Protein AF-A0A7X7VSA6-F1 (afdb_monomer)

Sequence (296 aa):
AVVSSVLVIWGVLTVAVVMRRGYRFAFTALLPCSMLAGIGAGYTVQLLQKQKLAFRYLPELLWILIGAAVFSVLLILYGWIPSLIGLVVIMVLYFTEVYAGAKMQWPRCILSVVLCITMLFPSGTYDYAAVASTDPLVDDAEKTMMDWIRDHTEDNAIIASWWDYGYYYQYESERRTLADGSTYSGQAFSRLGAALMAENPDDSAKLFRELAGDDTAPIYLVLTPEVISRSSVIAYYGLWDATTGTSNAPDSLDIEKYTMLSLYYGDSSTQTAFTKVYEAEDPDQGNQKMMVWKIN

Foldseek 3Di:
DVLLVVLVVQLCCCVVPVCVLDVVSVVSNVVSVVVNVVVVVVVVVVVVVVDPDDPPCPVVVVVVVVVVVVVVVVCVPPHDPVVVVVVVVVVVVVCCCVPVVDPDPVVVVVVVVVVVVVVVVVVVVCVVVCVVPDDPPDAPVVLVVLQCLLVPFDLAAEEQAQAPCQVVSCVRNVYHYLHYPVNDDLVLLLLSLLLQFPQAVVVSLVSSCVSNVDVPHWYKYKDDPVRVVCNQVSQFSPQQDPVVRGGPRDPDDDQNRGNNSCCQPNDPVPRPQWDWDDWDFRVVVVRRIITMITGD

Mean predicted aligned error: 15.7 Å

Structure (mmCIF, N/CA/C/O backbone):
data_AF-A0A7X7VSA6-F1
#
_entry.id   AF-A0A7X7VSA6-F1
#
loop_
_atom_site.group_PDB
_atom_site.id
_atom_site.type_symbol
_atom_site.label_atom_id
_atom_site.label_alt_id
_atom_site.label_comp_id
_atom_site.label_asym_id
_atom_site.label_entity_id
_atom_site.label_seq_id
_atom_site.pdbx_PDB_ins_code
_atom_site.Cartn_x
_atom_site.Cartn_y
_atom_site.Cartn_z
_atom_site.occupancy
_atom_site.B_iso_or_equiv
_atom_site.auth_seq_id
_atom_site.auth_comp_id
_atom_site.auth_asym_id
_atom_site.auth_atom_id
_atom_site.pdbx_PDB_model_num
ATOM 1 N N . ALA A 1 1 ? -34.004 7.630 25.770 1.00 48.56 1 ALA A N 1
ATOM 2 C CA . ALA A 1 1 ? -34.707 7.689 24.472 1.00 48.56 1 ALA A CA 1
ATOM 3 C C . ALA A 1 1 ? -33.842 8.385 23.425 1.00 48.56 1 ALA A C 1
ATOM 5 O O . ALA A 1 1 ? -33.296 7.684 22.592 1.00 48.56 1 ALA A O 1
ATOM 6 N N . VAL A 1 2 ? -33.606 9.700 23.523 1.00 46.84 2 VAL A N 1
ATOM 7 C CA . VAL A 1 2 ? -32.852 10.475 22.510 1.00 46.84 2 VAL A CA 1
ATOM 8 C C . VAL A 1 2 ? -31.430 9.945 22.255 1.00 46.84 2 VAL A C 1
ATOM 10 O O . VAL A 1 2 ? -31.070 9.709 21.109 1.00 46.84 2 VAL A O 1
ATOM 13 N N . VAL A 1 3 ? -30.649 9.666 23.308 1.00 52.56 3 VAL A N 1
ATOM 14 C CA . VAL A 1 3 ? -29.276 9.123 23.179 1.00 52.56 3 VAL A CA 1
ATOM 15 C C . VAL A 1 3 ? -29.265 7.758 22.481 1.00 52.56 3 VAL A C 1
ATOM 17 O O . VAL A 1 3 ? -28.453 7.514 21.598 1.00 52.56 3 VAL A O 1
ATOM 20 N N . SER A 1 4 ? -30.213 6.885 22.822 1.00 55.69 4 SER A N 1
ATOM 21 C CA . SER A 1 4 ? -30.356 5.566 22.200 1.00 55.69 4 SER A CA 1
ATOM 22 C C . SER A 1 4 ? -30.694 5.680 20.711 1.00 55.69 4 SER A C 1
ATOM 24 O O . SER A 1 4 ? -30.139 4.945 19.906 1.00 55.69 4 SER A O 1
ATOM 26 N N . SER A 1 5 ? -31.554 6.627 20.331 1.00 58.31 5 SER A N 1
ATOM 27 C CA . SER A 1 5 ? -31.919 6.871 18.932 1.00 58.31 5 SER A CA 1
ATOM 28 C C . SER A 1 5 ? -30.738 7.380 18.100 1.00 58.31 5 SER A C 1
ATOM 30 O O . SER A 1 5 ? -30.533 6.895 16.993 1.00 58.31 5 SER A O 1
ATOM 32 N N . VAL A 1 6 ? -29.923 8.294 18.639 1.00 66.88 6 VAL A N 1
ATOM 33 C CA . VAL A 1 6 ? -28.724 8.811 17.951 1.00 66.88 6 VAL A CA 1
ATOM 34 C C . VAL A 1 6 ? -27.666 7.718 17.777 1.00 66.88 6 VAL A C 1
ATOM 36 O O . VAL A 1 6 ? -27.119 7.572 16.689 1.00 66.88 6 VAL A O 1
ATOM 39 N N . LEU A 1 7 ? -27.425 6.901 18.808 1.00 59.50 7 LEU A N 1
ATOM 40 C CA . LEU A 1 7 ? -26.479 5.781 18.733 1.00 59.50 7 LEU A CA 1
ATOM 41 C C . LEU A 1 7 ? -26.931 4.697 17.745 1.00 59.50 7 LEU A C 1
ATOM 43 O O . LEU A 1 7 ? -26.098 4.118 17.055 1.00 59.50 7 LEU A O 1
ATOM 47 N N . VAL A 1 8 ? -28.241 4.441 17.643 1.00 66.25 8 VAL A N 1
ATOM 48 C CA . VAL A 1 8 ? -28.800 3.517 16.643 1.00 66.25 8 VAL A CA 1
ATOM 49 C C . VAL A 1 8 ? -28.624 4.071 15.231 1.00 66.25 8 VAL A C 1
ATOM 51 O O . VAL A 1 8 ? -28.172 3.339 14.358 1.00 66.25 8 VAL A O 1
ATOM 54 N N . ILE A 1 9 ? -28.923 5.354 15.002 1.00 72.56 9 ILE A N 1
ATOM 55 C CA . ILE A 1 9 ? -28.715 5.996 13.693 1.00 72.56 9 ILE A CA 1
ATOM 56 C C . ILE A 1 9 ? -27.235 5.942 13.304 1.00 72.56 9 ILE A C 1
ATOM 58 O O . ILE A 1 9 ? -26.917 5.577 12.175 1.00 72.56 9 ILE A O 1
ATOM 62 N N . TRP A 1 10 ? -26.332 6.234 14.243 1.00 67.12 10 TRP A N 1
ATOM 63 C CA . TRP A 1 10 ? -24.894 6.138 14.016 1.00 67.12 10 TRP A CA 1
ATOM 64 C C . TRP A 1 10 ? -24.468 4.704 13.683 1.00 67.12 10 TRP A C 1
ATOM 66 O O . TRP A 1 10 ? -23.853 4.488 12.645 1.00 67.12 10 TRP A O 1
ATOM 76 N N . GLY A 1 11 ? -24.860 3.710 14.485 1.00 62.66 11 GLY A N 1
ATOM 77 C CA . GLY A 1 11 ? -24.550 2.305 14.208 1.00 62.66 11 GLY A CA 1
ATOM 78 C C . GLY A 1 11 ? -25.058 1.843 12.837 1.00 62.66 11 GLY A C 1
ATOM 79 O O . GLY A 1 11 ? -24.325 1.190 12.097 1.00 62.66 11 GLY A O 1
ATOM 80 N N . VAL A 1 12 ? -26.280 2.236 12.458 1.00 71.50 12 VAL A N 1
ATOM 81 C CA . VAL A 1 12 ? -26.867 1.913 11.148 1.00 71.50 12 VAL A CA 1
ATOM 82 C C . VAL A 1 12 ? -26.106 2.591 10.012 1.00 71.50 12 VAL A C 1
ATOM 84 O O . VAL A 1 12 ? -25.795 1.923 9.031 1.00 71.50 12 VAL A O 1
ATOM 87 N N . LEU A 1 13 ? -25.768 3.877 10.128 1.00 69.81 13 LEU A N 1
ATOM 88 C CA . LEU A 1 13 ? -24.985 4.586 9.110 1.00 69.81 13 LEU A CA 1
ATOM 89 C C . LEU A 1 13 ? -23.594 3.971 8.945 1.00 69.81 13 LEU A C 1
ATOM 91 O O . LEU A 1 13 ? -23.148 3.753 7.819 1.00 69.81 13 LEU A O 1
ATOM 95 N N . THR A 1 14 ? -22.933 3.619 10.046 1.00 61.28 14 THR A N 1
ATOM 96 C CA . THR A 1 14 ? -21.612 2.996 9.997 1.00 61.28 14 THR A CA 1
ATOM 97 C C . THR A 1 14 ? -21.654 1.639 9.296 1.00 61.28 14 THR A C 1
ATOM 99 O O . THR A 1 14 ? -20.843 1.376 8.411 1.00 61.28 14 THR A O 1
ATOM 102 N N . VAL A 1 15 ? -22.629 0.788 9.621 1.00 61.09 15 VAL A N 1
ATOM 103 C CA . VAL A 1 15 ? -22.769 -0.531 8.983 1.00 61.09 15 VAL A CA 1
ATOM 104 C C . VAL A 1 15 ? -23.229 -0.408 7.526 1.00 61.09 15 VAL A C 1
ATOM 106 O O . VAL A 1 15 ? -22.707 -1.091 6.649 1.00 61.09 15 VAL A O 1
ATOM 109 N N . ALA A 1 16 ? -24.199 0.462 7.237 1.00 66.38 16 ALA A N 1
ATOM 110 C CA . ALA A 1 16 ? -24.821 0.542 5.917 1.00 66.38 16 ALA A CA 1
ATOM 111 C C . ALA A 1 16 ? -23.997 1.331 4.892 1.00 66.38 16 ALA A C 1
ATOM 113 O O . ALA A 1 16 ? -24.078 1.024 3.704 1.00 66.38 16 ALA A O 1
ATOM 114 N N . VAL A 1 17 ? -23.232 2.336 5.327 1.00 65.81 17 VAL A N 1
ATOM 115 C CA . VAL A 1 17 ? -22.505 3.260 4.441 1.00 65.81 17 VAL A CA 1
ATOM 116 C C . VAL A 1 17 ? -20.997 3.067 4.558 1.00 65.81 17 VAL A C 1
ATOM 118 O O . VAL A 1 17 ? -20.321 2.920 3.543 1.00 65.81 17 VAL A O 1
ATOM 121 N N . VAL A 1 18 ? -20.464 3.032 5.781 1.00 58.38 18 VAL A N 1
ATOM 122 C CA . VAL A 1 18 ? -19.011 3.083 6.010 1.00 58.38 18 VAL A CA 1
ATOM 123 C C . VAL A 1 18 ? -18.361 1.707 5.833 1.00 58.38 18 VAL A C 1
ATOM 125 O O . VAL A 1 18 ? -17.367 1.587 5.123 1.00 58.38 18 VAL A O 1
ATOM 128 N N . MET A 1 19 ? -18.952 0.638 6.378 1.00 57.19 19 MET A N 1
ATOM 129 C CA . MET A 1 19 ? -18.413 -0.726 6.233 1.00 57.19 19 MET A CA 1
ATOM 130 C C . MET A 1 19 ? -18.421 -1.244 4.788 1.00 57.19 19 MET A C 1
ATOM 132 O O . MET A 1 19 ? -17.644 -2.140 4.464 1.00 57.19 19 MET A O 1
ATOM 136 N N . ARG A 1 20 ? -19.236 -0.667 3.891 1.00 54.62 20 ARG A N 1
ATOM 137 C CA . ARG A 1 20 ? -19.189 -1.004 2.456 1.00 54.62 20 ARG A CA 1
ATOM 138 C C . ARG A 1 20 ? -17.859 -0.627 1.800 1.00 54.62 20 ARG A C 1
ATOM 140 O O . ARG A 1 20 ? -17.508 -1.226 0.794 1.00 54.62 20 ARG A O 1
ATOM 147 N N . ARG A 1 21 ? -17.119 0.327 2.376 1.00 52.41 21 ARG A N 1
ATOM 148 C CA . ARG A 1 21 ? -15.790 0.755 1.907 1.00 52.41 21 ARG A CA 1
ATOM 149 C C . ARG A 1 21 ? -14.644 -0.098 2.474 1.00 52.41 21 ARG A C 1
ATOM 151 O O . ARG A 1 21 ? -13.479 0.160 2.189 1.00 52.41 21 ARG A O 1
ATOM 158 N N . GLY A 1 22 ? -14.954 -1.110 3.288 1.00 49.12 22 GLY A N 1
ATOM 159 C CA . GLY A 1 22 ? -13.987 -2.079 3.804 1.00 49.12 22 GLY A CA 1
ATOM 160 C C . GLY A 1 22 ? -14.148 -2.380 5.294 1.00 49.12 22 GLY A C 1
ATOM 161 O O . GLY A 1 22 ? -14.612 -1.555 6.083 1.00 49.12 22 GLY A O 1
ATOM 162 N N . TYR A 1 23 ? -13.708 -3.575 5.698 1.00 54.31 23 TYR A N 1
ATOM 163 C CA . TYR A 1 23 ? -13.868 -4.081 7.068 1.00 54.31 23 TYR A CA 1
ATOM 164 C C . TYR A 1 23 ? -13.067 -3.289 8.120 1.00 54.31 23 TYR A C 1
ATOM 166 O O . TYR A 1 23 ? -13.423 -3.292 9.297 1.00 54.31 23 TYR A O 1
ATOM 174 N N . ARG A 1 24 ? -12.021 -2.563 7.706 1.00 56.75 24 ARG A N 1
ATOM 175 C CA . ARG A 1 24 ? -11.170 -1.732 8.579 1.00 56.75 24 ARG A CA 1
ATOM 176 C C . ARG A 1 24 ? -11.926 -0.617 9.308 1.00 56.75 24 ARG A C 1
ATOM 178 O O . ARG A 1 24 ? -11.522 -0.198 10.387 1.00 56.75 24 ARG A O 1
ATOM 185 N N . PHE A 1 25 ? -13.073 -0.188 8.779 1.00 55.06 25 PHE A N 1
ATOM 186 C CA . PHE A 1 25 ? -13.928 0.800 9.436 1.00 55.06 25 PHE A CA 1
ATOM 187 C C . PHE A 1 25 ? -14.822 0.203 10.527 1.00 55.06 25 PHE A C 1
ATOM 189 O O . PHE A 1 25 ? -15.554 0.944 11.183 1.00 55.06 25 PHE A O 1
ATOM 196 N N . ALA A 1 26 ? -14.754 -1.108 10.786 1.00 54.03 26 ALA A N 1
ATOM 197 C CA . ALA A 1 26 ? -15.518 -1.745 11.856 1.00 54.03 26 ALA A CA 1
ATOM 198 C C . ALA A 1 26 ? -15.251 -1.128 13.236 1.00 54.03 26 ALA A C 1
ATOM 200 O O . ALA A 1 26 ? -16.158 -1.068 14.066 1.00 54.03 26 ALA A O 1
ATOM 201 N N . PHE A 1 27 ? -14.052 -0.577 13.454 1.00 55.50 27 PHE A N 1
ATOM 202 C CA . PHE A 1 27 ? -13.721 0.158 14.673 1.00 55.50 27 PHE A CA 1
ATOM 203 C C . PHE A 1 27 ? -14.634 1.376 14.906 1.00 55.50 27 PHE A C 1
ATOM 205 O O . PHE A 1 27 ? -15.018 1.652 16.038 1.00 55.50 27 PHE A O 1
ATOM 212 N N . THR A 1 28 ? -15.081 2.057 13.846 1.00 60.16 28 THR A N 1
ATOM 213 C CA . THR A 1 28 ? -16.004 3.205 13.967 1.00 60.16 28 THR A CA 1
ATOM 214 C C . THR A 1 28 ? -17.408 2.795 14.430 1.00 60.16 28 THR A C 1
ATOM 216 O O . THR A 1 28 ? -18.156 3.623 14.948 1.00 60.16 28 THR A O 1
ATOM 219 N N . ALA A 1 29 ? -17.766 1.509 14.307 1.00 56.62 29 ALA A N 1
ATOM 220 C CA . ALA A 1 29 ? -19.000 0.953 14.862 1.00 56.62 29 ALA A CA 1
ATOM 221 C C . ALA A 1 29 ? -18.828 0.503 16.324 1.00 56.62 29 ALA A C 1
ATOM 223 O O . ALA A 1 29 ? -19.815 0.324 17.037 1.00 56.62 29 ALA A O 1
ATOM 224 N N . LEU A 1 30 ? -17.589 0.349 16.801 1.00 59.00 30 LEU A N 1
ATOM 225 C CA . LEU A 1 30 ? -17.286 -0.206 18.120 1.00 59.00 30 LEU A CA 1
ATOM 226 C C . LEU A 1 30 ? -17.813 0.685 19.252 1.00 59.00 30 LEU A C 1
ATOM 228 O O . LEU A 1 30 ? -18.410 0.186 20.208 1.00 59.00 30 LEU A O 1
ATOM 232 N N . LEU A 1 31 ? -17.643 2.005 19.135 1.00 63.41 31 LEU A N 1
ATOM 233 C CA . LEU A 1 31 ? -18.107 2.961 20.142 1.00 63.41 31 LEU A CA 1
ATOM 234 C C . LEU A 1 31 ? -19.646 2.990 20.262 1.00 63.41 31 LEU A C 1
ATOM 236 O O . LEU A 1 31 ? -20.148 2.751 21.362 1.00 63.41 31 LEU A O 1
ATOM 240 N N . PRO A 1 32 ? -20.436 3.187 19.184 1.00 57.97 32 PRO A N 1
ATOM 241 C CA . PRO A 1 32 ? -21.891 3.165 19.313 1.00 57.97 32 PRO A CA 1
ATOM 242 C C . PRO A 1 32 ? -22.426 1.797 19.758 1.00 57.97 32 PRO A C 1
ATOM 244 O O . PRO A 1 32 ? -23.337 1.740 20.586 1.00 57.97 32 PRO A O 1
ATOM 247 N N . CYS A 1 33 ? -21.841 0.690 19.288 1.00 54.91 33 CYS A N 1
ATOM 248 C CA . CYS A 1 33 ? -22.253 -0.653 19.697 1.00 54.91 33 CYS A CA 1
ATOM 249 C C . CYS A 1 33 ? -21.944 -0.948 21.174 1.00 54.91 33 CYS A C 1
ATOM 251 O O . CYS A 1 33 ? -22.796 -1.502 21.868 1.00 54.91 33 CYS A O 1
ATOM 253 N N . SER A 1 34 ? -20.774 -0.552 21.683 1.00 61.16 34 SER A N 1
ATOM 254 C CA . SER A 1 34 ? -20.405 -0.742 23.097 1.00 61.16 34 SER A CA 1
ATOM 255 C C . SER A 1 34 ? -21.275 0.095 24.040 1.00 61.16 34 SER A C 1
ATOM 257 O O . SER A 1 34 ? -21.731 -0.407 25.069 1.00 61.16 34 SER A O 1
ATOM 259 N N . MET A 1 35 ? -21.607 1.332 23.661 1.00 60.34 35 MET A N 1
ATOM 260 C CA . MET A 1 35 ? -22.531 2.174 24.427 1.00 60.34 35 MET A CA 1
ATOM 261 C C . MET A 1 35 ? -23.961 1.613 24.427 1.00 60.34 35 MET A C 1
ATOM 263 O O . MET A 1 35 ? -24.605 1.579 25.478 1.00 60.34 35 MET A O 1
ATOM 267 N N . LEU A 1 36 ? -24.460 1.121 23.285 1.00 57.19 36 LEU A N 1
ATOM 268 C CA . LEU A 1 36 ? -25.764 0.449 23.206 1.00 57.19 36 LEU A CA 1
ATOM 269 C C . LEU A 1 36 ? -25.800 -0.830 24.055 1.00 57.19 36 LEU A C 1
ATOM 271 O O . LEU A 1 36 ? -26.790 -1.066 24.751 1.00 57.19 36 LEU A O 1
ATOM 275 N N . ALA A 1 37 ? -24.717 -1.610 24.061 1.00 56.66 37 ALA A N 1
ATOM 276 C CA . ALA A 1 37 ? -24.580 -2.789 24.913 1.00 56.66 37 ALA A CA 1
ATOM 277 C C . ALA A 1 37 ? -24.610 -2.422 26.408 1.00 56.66 37 ALA A C 1
ATOM 279 O O . ALA A 1 37 ? -25.334 -3.054 27.178 1.00 56.66 37 ALA A O 1
ATOM 280 N N . GLY A 1 38 ? -23.910 -1.357 26.816 1.00 57.03 38 GLY A N 1
ATOM 281 C CA . GLY A 1 38 ? -23.938 -0.848 28.193 1.00 57.03 38 GLY A CA 1
ATOM 282 C C . GLY A 1 38 ? -25.327 -0.366 28.632 1.00 57.03 38 GLY A C 1
ATOM 283 O O . GLY A 1 38 ? -25.788 -0.699 29.726 1.00 57.03 38 GLY A O 1
ATOM 284 N N . ILE A 1 39 ? -26.043 0.354 27.761 1.00 60.00 39 ILE A N 1
ATOM 285 C CA . ILE A 1 39 ? -27.431 0.780 28.014 1.00 60.00 39 ILE A CA 1
ATOM 286 C C . ILE A 1 39 ? -28.359 -0.442 28.144 1.00 60.00 39 ILE A C 1
ATOM 288 O O . ILE A 1 39 ? -29.190 -0.492 29.056 1.00 60.00 39 ILE A O 1
ATOM 292 N N . GLY A 1 40 ? -28.202 -1.445 27.274 1.00 53.50 40 GLY A N 1
ATOM 293 C CA . GLY A 1 40 ? -28.964 -2.697 27.321 1.00 53.50 40 GLY A CA 1
ATOM 294 C C . GLY A 1 40 ? -28.717 -3.500 28.602 1.00 53.50 40 GLY A C 1
ATOM 295 O O . GLY A 1 40 ? -29.666 -3.983 29.228 1.00 53.50 40 GLY A O 1
ATOM 296 N N . ALA A 1 41 ? -27.464 -3.575 29.054 1.00 52.19 41 ALA A N 1
ATOM 297 C CA . ALA A 1 41 ? -27.101 -4.193 30.326 1.00 52.19 41 ALA A CA 1
ATOM 298 C C . ALA A 1 41 ? -27.773 -3.474 31.508 1.00 52.19 41 ALA A C 1
ATOM 300 O O . ALA A 1 41 ? -28.385 -4.123 32.356 1.00 52.19 41 ALA A O 1
ATOM 301 N N . GLY A 1 42 ? -27.766 -2.137 31.522 1.00 53.16 42 GLY A N 1
ATOM 302 C CA . GLY A 1 42 ? -28.446 -1.343 32.549 1.00 53.16 42 GLY A CA 1
ATOM 303 C C . GLY A 1 42 ? -29.958 -1.594 32.617 1.00 53.16 42 GLY A C 1
ATOM 304 O O . GLY A 1 42 ? -30.516 -1.723 33.709 1.00 53.16 42 GLY A O 1
ATOM 305 N N . TYR A 1 43 ? -30.628 -1.728 31.468 1.00 57.06 43 TYR A N 1
ATOM 306 C CA . TYR A 1 43 ? -32.061 -2.053 31.418 1.00 57.06 43 TYR A CA 1
ATOM 307 C C . TYR A 1 43 ? -32.348 -3.468 31.938 1.00 57.06 43 TYR A C 1
ATOM 309 O O . TYR A 1 43 ? -33.307 -3.694 32.679 1.00 57.06 43 TYR A O 1
ATOM 317 N N . THR A 1 44 ? -31.464 -4.409 31.611 1.00 50.59 44 THR A N 1
ATOM 318 C CA . THR A 1 44 ? -31.532 -5.794 32.088 1.00 50.59 44 THR A CA 1
ATOM 319 C C . THR A 1 44 ? -31.364 -5.857 33.609 1.00 50.59 44 THR A C 1
ATOM 321 O O . THR A 1 44 ? -32.154 -6.509 34.285 1.00 50.59 44 THR A O 1
ATOM 324 N N . VAL A 1 45 ? -30.426 -5.093 34.179 1.00 54.25 45 VAL A N 1
ATOM 325 C CA . VAL A 1 45 ? -30.242 -4.965 35.635 1.00 54.25 45 VAL A CA 1
ATOM 326 C C . VAL A 1 45 ? -31.476 -4.361 36.317 1.00 54.25 45 VAL A C 1
ATOM 328 O O . VAL A 1 45 ? -31.878 -4.837 37.375 1.00 54.25 45 VAL A O 1
ATOM 331 N N . GLN A 1 46 ? -32.136 -3.363 35.719 1.00 56.00 46 GLN A N 1
ATOM 332 C CA . GLN A 1 46 ? -33.377 -2.796 36.275 1.00 56.00 46 GLN A CA 1
ATOM 333 C C . GLN A 1 46 ? -34.549 -3.789 36.256 1.00 56.00 46 GLN A C 1
ATOM 335 O O . GLN A 1 46 ? -35.349 -3.823 37.195 1.00 56.00 46 GLN A O 1
ATOM 340 N N . LEU A 1 47 ? -34.651 -4.614 35.211 1.00 53.91 47 LEU A N 1
ATOM 341 C CA . LEU A 1 47 ? -35.615 -5.716 35.141 1.00 53.91 47 LEU A CA 1
ATOM 342 C C . LEU A 1 47 ? -35.320 -6.786 36.203 1.00 53.91 47 LEU A C 1
ATOM 344 O O . LEU A 1 47 ? -36.245 -7.286 36.841 1.00 53.91 47 LEU A O 1
ATOM 348 N N . LEU A 1 48 ? -34.040 -7.080 36.445 1.00 49.31 48 LEU A N 1
ATOM 349 C CA . LEU A 1 48 ? -33.583 -8.029 37.461 1.00 49.31 48 LEU A CA 1
ATOM 350 C C . LEU A 1 48 ? -33.801 -7.513 38.890 1.00 49.31 48 LEU A C 1
ATOM 352 O O . LEU A 1 48 ? -34.251 -8.272 39.739 1.00 49.31 48 LEU A O 1
ATOM 356 N N . GLN A 1 49 ? -33.597 -6.221 39.166 1.00 52.62 49 GLN A N 1
ATOM 357 C CA . GLN A 1 49 ? -33.873 -5.615 40.480 1.00 52.62 49 GLN A CA 1
ATOM 358 C C . GLN A 1 49 ? -35.350 -5.718 40.894 1.00 52.62 49 GLN A C 1
ATOM 360 O O . GLN A 1 49 ? -35.659 -5.724 42.087 1.00 52.62 49 GLN A O 1
ATOM 365 N N . LYS A 1 50 ? -36.272 -5.838 39.930 1.00 59.03 50 LYS A N 1
ATOM 366 C CA . LYS A 1 50 ? -37.693 -6.090 40.208 1.00 59.03 50 LYS A CA 1
ATOM 367 C C . LYS A 1 50 ? -37.986 -7.533 40.635 1.00 59.03 50 LYS A C 1
ATOM 369 O O . LYS A 1 50 ? -39.043 -7.765 41.217 1.00 59.03 50 LYS A O 1
ATOM 374 N N . GLN A 1 51 ? -37.085 -8.491 40.404 1.00 55.19 51 GLN A N 1
ATOM 375 C CA . GLN A 1 51 ? -37.238 -9.881 40.840 1.00 55.19 51 GLN A CA 1
ATOM 376 C C . GLN A 1 51 ? -36.142 -10.265 41.844 1.00 55.19 51 GLN A C 1
ATOM 378 O O . GLN A 1 51 ? -34.993 -10.505 41.489 1.00 55.19 51 GLN A O 1
ATOM 383 N N . LYS A 1 52 ? -36.514 -10.341 43.131 1.00 51.75 52 LYS A N 1
ATOM 384 C CA . LYS A 1 52 ? -35.642 -10.760 44.242 1.00 51.75 52 LYS A CA 1
ATOM 385 C C . LYS A 1 52 ? -35.136 -12.199 44.051 1.00 51.75 52 LYS A C 1
ATOM 387 O O . LYS A 1 52 ? -35.755 -13.125 44.568 1.00 51.75 52 LYS A O 1
ATOM 392 N N . LEU A 1 53 ? -34.009 -12.409 43.375 1.00 47.28 53 LEU A N 1
ATOM 393 C CA . LEU A 1 53 ? -33.377 -13.730 43.320 1.00 47.28 53 LEU A CA 1
ATOM 394 C C . LEU A 1 53 ? -31.864 -13.634 43.540 1.00 47.28 53 LEU A C 1
ATOM 396 O O . LEU A 1 53 ? -31.097 -13.305 42.641 1.00 47.28 53 LEU A O 1
ATOM 400 N N . ALA A 1 54 ? -31.449 -13.942 44.769 1.00 50.84 54 ALA A N 1
ATOM 401 C CA . ALA A 1 54 ? -30.120 -13.647 45.289 1.00 50.84 54 ALA A CA 1
ATOM 402 C C . ALA A 1 54 ? -29.003 -14.652 44.921 1.00 50.84 54 ALA A C 1
ATOM 404 O O . ALA A 1 54 ? -27.893 -14.535 45.422 1.00 50.84 54 ALA A O 1
ATOM 405 N N . PHE A 1 55 ? -29.253 -15.619 44.033 1.00 46.22 55 PHE A N 1
ATOM 406 C CA . PHE A 1 55 ? -28.257 -16.626 43.609 1.00 46.22 55 PHE A CA 1
ATOM 407 C C . PHE A 1 55 ? -27.731 -16.422 42.173 1.00 46.22 55 PHE A C 1
ATOM 409 O O . PHE A 1 55 ? -26.968 -17.235 41.660 1.00 46.22 55 PHE A O 1
ATOM 416 N N . ARG A 1 56 ? -28.128 -15.326 41.514 1.00 49.75 56 ARG A N 1
ATOM 417 C CA . ARG A 1 56 ? -27.882 -15.037 40.090 1.00 49.75 56 ARG A CA 1
ATOM 418 C C . ARG A 1 56 ? -26.716 -14.058 39.847 1.00 49.75 56 ARG A C 1
ATOM 420 O O . ARG A 1 56 ? -26.584 -13.584 38.735 1.00 49.75 56 ARG A O 1
ATOM 427 N N . TYR A 1 57 ? -25.847 -13.805 40.834 1.00 47.09 57 TYR A N 1
ATOM 428 C CA . TYR A 1 57 ? -24.771 -12.793 40.741 1.00 47.09 57 TYR A CA 1
ATOM 429 C C . TYR A 1 57 ? -23.421 -13.286 40.185 1.00 47.09 57 TYR A C 1
ATOM 431 O O . TYR A 1 57 ? -22.476 -12.515 40.019 1.00 47.09 57 TYR A O 1
ATOM 439 N N . LEU A 1 58 ? -23.328 -14.575 39.848 1.00 44.31 58 LEU A N 1
ATOM 440 C CA . LEU A 1 58 ? -22.141 -15.177 39.231 1.00 44.31 58 LEU A CA 1
ATOM 441 C C . LEU A 1 58 ? -21.837 -14.648 37.806 1.00 44.31 58 LEU A C 1
ATOM 443 O O . LEU A 1 58 ? -20.672 -14.377 37.518 1.00 44.31 58 LEU A O 1
ATOM 447 N N . PRO A 1 59 ? -22.835 -14.438 36.920 1.00 48.47 59 PRO A N 1
ATOM 448 C CA . PRO A 1 59 ? -22.621 -13.862 35.594 1.00 48.47 59 PRO A CA 1
ATOM 449 C C . PRO A 1 59 ? -22.184 -12.394 35.652 1.00 48.47 59 PRO A C 1
ATOM 451 O O . PRO A 1 59 ? -21.389 -11.969 34.826 1.00 48.47 59 PRO A O 1
ATOM 454 N N . GLU A 1 60 ? -22.661 -11.616 36.627 1.00 44.88 60 GLU A N 1
ATOM 455 C CA . GLU A 1 60 ? -22.313 -10.194 36.762 1.00 44.88 60 GLU A CA 1
ATOM 456 C C . GLU A 1 60 ? -20.878 -9.996 37.270 1.00 44.88 60 GLU A C 1
ATOM 458 O O . GLU A 1 60 ? -20.179 -9.105 36.789 1.00 44.88 60 GLU A O 1
ATOM 463 N N . LEU A 1 61 ? -20.390 -10.880 38.147 1.00 47.00 61 LEU A N 1
ATOM 464 C CA . LEU A 1 61 ? -18.973 -10.933 38.520 1.00 47.00 61 LEU A CA 1
ATOM 465 C C . LEU A 1 61 ? -18.090 -11.295 37.308 1.00 47.00 61 LEU A C 1
ATOM 467 O O . LEU A 1 61 ? -17.048 -10.683 37.088 1.00 47.00 61 LEU A O 1
ATOM 471 N N . LEU A 1 62 ? -18.543 -12.247 36.484 1.00 46.47 62 LEU A N 1
ATOM 472 C CA . LEU A 1 62 ? -17.895 -12.645 35.229 1.00 46.47 62 LEU A CA 1
ATOM 473 C C . LEU A 1 62 ? -17.850 -11.499 34.208 1.00 46.47 62 LEU A C 1
ATOM 475 O O . LEU A 1 62 ? -16.815 -11.283 33.584 1.00 46.47 62 LEU A O 1
ATOM 479 N N . TRP A 1 63 ? -18.921 -10.715 34.077 1.00 47.38 63 TRP A N 1
ATOM 480 C CA . TRP A 1 63 ? -18.962 -9.552 33.185 1.00 47.38 63 TRP A CA 1
ATOM 481 C C . TRP A 1 63 ? -18.053 -8.407 33.639 1.00 47.38 63 TRP A C 1
ATOM 483 O O . TRP A 1 63 ? -17.411 -7.780 32.799 1.00 47.38 63 TRP A O 1
ATOM 493 N N . ILE A 1 64 ? -17.941 -8.160 34.948 1.00 50.47 64 ILE A N 1
ATOM 494 C CA . ILE A 1 64 ? -16.994 -7.181 35.507 1.00 50.47 64 ILE A CA 1
ATOM 495 C C . ILE A 1 64 ? -15.550 -7.622 35.242 1.00 50.47 64 ILE A C 1
ATOM 497 O O . ILE A 1 64 ? -14.722 -6.795 34.869 1.00 50.47 64 ILE A O 1
ATOM 501 N N . LEU A 1 65 ? -15.252 -8.917 35.369 1.00 47.72 65 LEU A N 1
ATOM 502 C CA . LEU A 1 65 ? -13.924 -9.469 35.084 1.00 47.72 65 LEU A CA 1
ATOM 503 C C . LEU A 1 65 ? -13.578 -9.419 33.587 1.00 47.72 65 LEU A C 1
ATOM 505 O O . LEU A 1 65 ? -12.455 -9.061 33.240 1.00 47.72 65 LEU A O 1
ATOM 509 N N . ILE A 1 66 ? -14.537 -9.698 32.697 1.00 50.81 66 ILE A N 1
ATOM 510 C CA . ILE A 1 66 ? -14.362 -9.562 31.240 1.00 50.81 66 ILE A CA 1
ATOM 511 C C . ILE A 1 66 ? -14.171 -8.088 30.859 1.00 50.81 66 ILE A C 1
ATOM 513 O O . ILE A 1 66 ? -13.261 -7.764 30.101 1.00 50.81 66 ILE A O 1
ATOM 517 N N . GLY A 1 67 ? -14.971 -7.182 31.428 1.00 49.38 67 GLY A N 1
ATOM 518 C CA . GLY A 1 67 ? -14.823 -5.740 31.231 1.00 49.38 67 GLY A CA 1
ATOM 519 C C . GLY A 1 67 ? -13.474 -5.219 31.728 1.00 49.38 67 GLY A C 1
ATOM 520 O O . GLY A 1 67 ? -12.816 -4.465 31.020 1.00 49.38 67 GLY A O 1
ATOM 521 N N . ALA A 1 68 ? -13.018 -5.677 32.896 1.00 50.84 68 ALA A N 1
ATOM 522 C CA . ALA A 1 68 ? -11.705 -5.342 33.439 1.00 50.84 68 ALA A CA 1
ATOM 523 C C . ALA A 1 68 ? -10.559 -5.890 32.571 1.00 50.84 68 ALA A C 1
ATOM 525 O O . ALA A 1 68 ? -9.573 -5.186 32.362 1.00 50.84 68 ALA A O 1
ATOM 526 N N . ALA A 1 69 ? -10.689 -7.099 32.017 1.00 48.16 69 ALA A N 1
ATOM 527 C CA . ALA A 1 69 ? -9.688 -7.686 31.125 1.00 48.16 69 ALA A CA 1
ATOM 528 C C . ALA A 1 69 ? -9.596 -6.933 29.788 1.00 48.16 69 ALA A C 1
ATOM 530 O O . ALA A 1 69 ? -8.503 -6.572 29.360 1.00 48.16 69 ALA A O 1
ATOM 531 N N . VAL A 1 70 ? -10.737 -6.611 29.171 1.00 51.34 70 VAL A N 1
ATOM 532 C CA . VAL A 1 70 ? -10.797 -5.804 27.939 1.00 51.34 70 VAL A CA 1
ATOM 533 C C . VAL A 1 70 ? -10.247 -4.395 28.185 1.00 51.34 70 VAL A C 1
ATOM 535 O O . VAL A 1 70 ? -9.449 -3.896 27.397 1.00 51.34 70 VAL A O 1
ATOM 538 N N . PHE A 1 71 ? -10.594 -3.777 29.315 1.00 50.81 71 PHE A N 1
ATOM 539 C CA . PHE A 1 71 ? -10.068 -2.472 29.720 1.00 50.81 71 PHE A CA 1
ATOM 540 C C . PHE A 1 71 ? -8.555 -2.502 29.983 1.00 50.81 71 PHE A C 1
ATOM 542 O O . PHE A 1 71 ? -7.854 -1.562 29.623 1.00 50.81 71 PHE A O 1
ATOM 549 N N . SER A 1 72 ? -8.034 -3.596 30.549 1.00 47.75 72 SER A N 1
ATOM 550 C CA . SER A 1 72 ? -6.594 -3.794 30.787 1.00 47.75 72 SER A CA 1
ATOM 551 C C . SER A 1 72 ? -5.807 -3.932 29.480 1.00 47.75 72 SER A C 1
ATOM 553 O O . SER A 1 72 ? -4.710 -3.394 29.370 1.00 47.75 72 SER A O 1
ATOM 555 N N . VAL A 1 73 ? -6.377 -4.593 28.465 1.00 48.00 73 VAL A N 1
ATOM 556 C CA . VAL A 1 73 ? -5.791 -4.684 27.113 1.00 48.00 73 VAL A CA 1
ATOM 557 C C . VAL A 1 73 ? -5.771 -3.316 26.422 1.00 48.00 73 VAL A C 1
ATOM 559 O O . VAL A 1 73 ? -4.781 -2.957 25.791 1.00 48.00 73 VAL A O 1
ATOM 562 N N . LEU A 1 74 ? -6.820 -2.509 26.598 1.00 45.69 74 LEU A N 1
ATOM 563 C CA . LEU A 1 74 ? -6.885 -1.143 26.063 1.00 45.69 74 LEU A CA 1
ATOM 564 C C . LEU A 1 74 ? -5.905 -0.184 26.768 1.00 45.69 74 LEU A C 1
ATOM 566 O O . LEU A 1 74 ? -5.320 0.685 26.124 1.00 45.69 74 LEU A O 1
ATOM 570 N N . LEU A 1 75 ? -5.673 -0.385 28.070 1.00 47.41 75 LEU A N 1
ATOM 571 C CA . LEU A 1 75 ? -4.680 0.327 28.887 1.00 47.41 75 LEU A CA 1
ATOM 572 C C . LEU A 1 75 ? -3.241 0.127 28.391 1.00 47.41 75 LEU A C 1
ATOM 574 O O . LEU A 1 75 ? -2.452 1.071 28.422 1.00 47.41 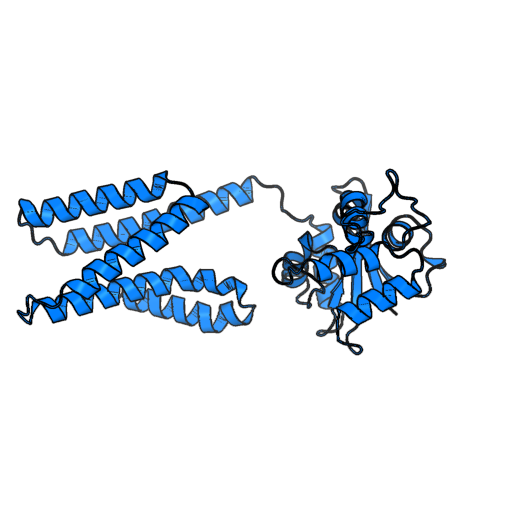75 LEU A O 1
ATOM 578 N N . ILE A 1 76 ? -2.913 -1.083 27.925 1.00 47.62 76 ILE A N 1
ATOM 579 C CA . ILE A 1 76 ? -1.592 -1.424 27.371 1.00 47.62 76 ILE A CA 1
ATOM 580 C C . ILE A 1 76 ? -1.348 -0.704 26.034 1.00 47.62 76 ILE A C 1
ATOM 582 O O . ILE A 1 76 ? -0.206 -0.384 25.719 1.00 47.62 76 ILE A O 1
ATOM 586 N N . LEU A 1 77 ? -2.407 -0.419 25.268 1.00 42.03 77 LEU A N 1
ATOM 587 C CA . LEU A 1 77 ? -2.306 0.117 23.908 1.00 42.03 77 LEU A CA 1
ATOM 588 C C . LEU A 1 77 ? -2.358 1.656 23.822 1.00 42.03 77 LEU A C 1
ATOM 590 O O . LEU A 1 77 ? -1.752 2.209 22.911 1.00 42.03 77 LEU A O 1
ATOM 594 N N . TYR A 1 78 ? -3.048 2.353 24.738 1.00 46.84 78 TYR A N 1
ATOM 595 C CA . TYR A 1 78 ? -3.379 3.786 24.558 1.00 46.84 78 TYR A CA 1
ATOM 596 C C . TYR A 1 78 ? -3.094 4.709 25.759 1.00 46.84 78 TYR A C 1
ATOM 598 O O . TYR A 1 78 ? -3.425 5.894 25.727 1.00 46.84 78 TYR A O 1
ATOM 606 N N . GLY A 1 79 ? -2.432 4.208 26.806 1.00 51.03 79 GLY A N 1
ATOM 607 C CA . GLY A 1 79 ? -1.972 5.033 27.927 1.00 51.03 79 GLY A CA 1
ATOM 608 C C . GLY A 1 79 ? -2.997 5.229 29.054 1.00 51.03 79 GLY A C 1
ATOM 609 O O . GLY A 1 79 ? -4.212 5.156 28.889 1.00 51.03 79 GLY A O 1
ATOM 610 N N . TRP A 1 80 ? -2.475 5.449 30.263 1.00 44.25 80 TRP A N 1
ATOM 611 C CA . TRP A 1 80 ? -3.162 5.184 31.534 1.00 44.25 80 TRP A CA 1
ATOM 612 C C . TRP A 1 80 ? -3.940 6.371 32.131 1.00 44.25 80 TRP A C 1
ATOM 614 O O . TRP A 1 80 ? -4.769 6.181 33.022 1.00 44.25 80 TRP A O 1
ATOM 624 N N . ILE A 1 81 ? -3.713 7.592 31.642 1.00 49.84 81 ILE A N 1
ATOM 625 C CA . ILE A 1 81 ? -4.179 8.826 32.298 1.00 49.84 81 ILE A CA 1
ATOM 626 C C . ILE A 1 81 ? -5.689 9.094 32.098 1.00 49.84 81 ILE A C 1
ATOM 628 O O . ILE A 1 81 ? -6.375 9.326 33.097 1.00 49.84 81 ILE A O 1
ATOM 632 N N . PRO A 1 82 ? -6.271 9.008 30.882 1.00 52.56 82 PRO A N 1
ATOM 633 C CA . PRO A 1 82 ? -7.707 9.266 30.684 1.00 52.56 82 PRO A CA 1
ATOM 634 C C . PRO A 1 82 ? -8.597 8.218 31.373 1.00 52.56 82 PRO A C 1
ATOM 636 O O . PRO A 1 82 ? -9.651 8.530 31.932 1.00 52.56 82 PRO A O 1
ATOM 639 N N . SER A 1 83 ? -8.117 6.975 31.398 1.00 51.69 83 SER A N 1
ATOM 640 C CA . SER A 1 83 ? -8.755 5.818 32.027 1.00 51.69 83 SER A CA 1
ATOM 641 C C . SER A 1 83 ? -8.883 5.959 33.548 1.00 51.69 83 SER A C 1
ATOM 643 O O . SER A 1 83 ? -9.917 5.600 34.112 1.00 51.69 83 SER A O 1
ATOM 645 N N . LEU A 1 84 ? -7.881 6.538 34.219 1.00 51.62 84 LEU A N 1
ATOM 646 C CA . LEU A 1 84 ? -7.915 6.808 35.662 1.00 51.62 84 LEU A CA 1
ATOM 647 C C . LEU A 1 84 ? -8.952 7.865 36.042 1.00 51.62 84 LEU A C 1
ATOM 649 O O . LEU A 1 84 ? -9.644 7.709 37.047 1.00 51.62 84 LEU A O 1
ATOM 653 N N . ILE A 1 85 ? -9.095 8.915 35.231 1.00 53.47 85 ILE A N 1
ATOM 654 C CA . ILE A 1 85 ? -10.048 10.000 35.494 1.00 53.47 85 IL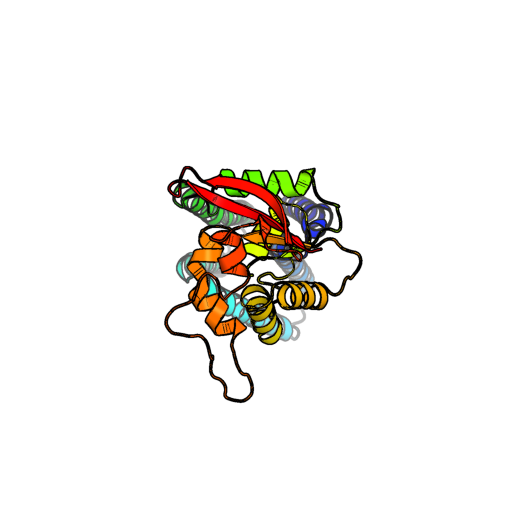E A CA 1
ATOM 655 C C . ILE A 1 85 ? -11.485 9.468 35.421 1.00 53.47 85 ILE A C 1
ATOM 657 O O . ILE A 1 85 ? -12.286 9.735 36.318 1.00 53.47 85 ILE A O 1
ATOM 661 N N . GLY A 1 86 ? -11.801 8.648 34.413 1.00 51.94 86 GLY A N 1
ATOM 662 C CA . GLY A 1 86 ? -13.112 7.999 34.303 1.00 51.94 86 GLY A CA 1
ATOM 663 C C . GLY A 1 86 ? -13.432 7.094 35.499 1.00 51.94 86 GLY A C 1
ATOM 664 O O . GLY A 1 86 ? -14.541 7.134 36.032 1.00 51.94 86 GLY A O 1
ATOM 665 N N . LEU A 1 87 ? -12.444 6.329 35.974 1.00 53.44 87 LEU A N 1
ATOM 666 C CA . LEU A 1 87 ? -12.591 5.400 37.099 1.00 53.44 87 LEU A CA 1
ATOM 667 C C . LEU A 1 87 ? -12.830 6.135 38.429 1.00 53.44 87 LEU A C 1
ATOM 669 O O . LEU A 1 87 ? -13.722 5.755 39.190 1.00 53.44 87 LEU A O 1
ATOM 673 N N . VAL A 1 88 ? -12.103 7.232 38.672 1.00 55.41 88 VAL A N 1
ATOM 674 C CA . VAL A 1 88 ? -12.286 8.096 39.853 1.00 55.41 88 VAL A CA 1
ATOM 675 C C . VAL A 1 88 ? -13.681 8.725 39.861 1.00 55.41 88 VAL A C 1
ATOM 677 O O . VAL A 1 88 ? -14.350 8.722 40.893 1.00 55.41 88 VAL A O 1
ATOM 680 N N . VAL A 1 89 ? -14.167 9.205 38.714 1.00 55.34 89 VAL A N 1
ATOM 681 C CA . VAL A 1 89 ? -15.507 9.803 38.610 1.00 55.34 89 VAL A CA 1
ATOM 682 C C . VAL A 1 89 ? -16.604 8.765 38.872 1.00 55.34 89 VAL A C 1
ATOM 684 O O . VAL A 1 89 ? -17.524 9.036 39.642 1.00 55.34 89 VAL A O 1
ATOM 687 N N . ILE A 1 90 ? -16.491 7.554 38.312 1.00 55.66 90 ILE A N 1
ATOM 688 C CA . ILE A 1 90 ? -17.446 6.460 38.566 1.00 55.66 90 ILE A CA 1
ATOM 689 C C . ILE A 1 90 ? -17.447 6.064 40.050 1.00 55.66 90 ILE A C 1
ATOM 691 O O . ILE A 1 90 ? -18.518 5.878 40.631 1.00 55.66 90 ILE A O 1
ATOM 695 N N . MET A 1 91 ? -16.273 5.992 40.687 1.00 50.66 91 MET A N 1
ATOM 696 C CA . MET A 1 91 ? -16.153 5.709 42.122 1.00 50.66 91 MET A CA 1
ATOM 697 C C . MET A 1 91 ? -16.840 6.769 42.987 1.00 50.66 91 MET A C 1
ATOM 699 O O . MET A 1 91 ? -17.587 6.415 43.899 1.00 50.66 91 MET A O 1
ATOM 703 N N . VAL A 1 92 ? -16.640 8.058 42.696 1.00 57.34 92 VAL A N 1
ATOM 704 C CA . VAL A 1 92 ? -17.271 9.164 43.441 1.00 57.34 92 VAL A CA 1
ATOM 705 C C . VAL A 1 92 ? -18.798 9.134 43.294 1.00 57.34 92 VAL A C 1
ATOM 707 O O . VAL A 1 92 ? -19.529 9.361 44.262 1.00 57.34 92 VAL A O 1
ATOM 710 N N . LEU A 1 93 ? -19.311 8.791 42.113 1.00 52.75 93 LEU A N 1
ATOM 711 C CA . LEU A 1 93 ? -20.752 8.678 41.871 1.00 52.75 93 LEU A CA 1
ATOM 712 C C . LEU A 1 93 ? -21.372 7.479 42.582 1.00 52.75 93 LEU A C 1
ATOM 714 O O . LEU A 1 93 ? -22.402 7.616 43.238 1.00 52.75 93 LEU A O 1
ATOM 718 N N . TYR A 1 94 ? -20.719 6.320 42.522 1.00 53.62 94 TYR A N 1
ATOM 719 C CA . TYR A 1 94 ? -21.158 5.153 43.280 1.00 53.62 94 TYR A CA 1
ATOM 720 C C . TYR A 1 94 ? -21.176 5.450 44.785 1.00 53.62 94 TYR A C 1
ATOM 722 O O . TYR A 1 94 ? -22.145 5.139 45.476 1.00 53.62 94 TYR A O 1
ATOM 730 N N . PHE A 1 95 ? -20.142 6.130 45.287 1.00 52.56 95 PHE A N 1
ATOM 731 C CA . PHE A 1 95 ? -20.043 6.494 46.695 1.00 52.56 95 PHE A CA 1
ATOM 732 C C . PHE A 1 95 ? -21.167 7.445 47.131 1.00 52.56 95 PHE A C 1
ATOM 734 O O . PHE A 1 95 ? -21.804 7.217 48.158 1.00 52.56 95 PHE A O 1
ATOM 741 N N . THR A 1 96 ? -21.466 8.478 46.338 1.00 54.06 96 THR A N 1
ATOM 742 C CA . THR A 1 96 ? -22.558 9.422 46.642 1.00 54.06 96 THR A CA 1
ATOM 743 C C . THR A 1 96 ? -23.939 8.765 46.590 1.00 54.06 96 THR A C 1
ATOM 745 O O . THR A 1 96 ? -24.797 9.081 47.411 1.00 54.06 96 THR A O 1
ATOM 748 N N . GLU A 1 97 ? -24.165 7.793 45.709 1.00 50.22 97 GLU A N 1
ATOM 749 C CA . GLU A 1 97 ? -25.435 7.059 45.657 1.00 50.22 97 GLU A CA 1
ATOM 750 C C . GLU A 1 97 ? -25.633 6.105 46.832 1.00 50.22 97 GLU A C 1
ATOM 752 O O . GLU A 1 97 ? -26.733 6.027 47.385 1.00 50.22 97 GLU A O 1
ATOM 757 N N . VAL A 1 98 ? -24.576 5.388 47.214 1.00 51.22 98 VAL A N 1
ATOM 758 C CA . VAL A 1 98 ? -24.635 4.375 48.273 1.00 51.22 98 VAL A CA 1
ATOM 759 C C . VAL A 1 98 ? -24.657 5.018 49.658 1.00 51.22 98 VAL A C 1
ATOM 761 O O . VAL A 1 98 ? -25.427 4.579 50.509 1.00 51.22 98 VAL A O 1
ATOM 764 N N . TYR A 1 99 ? -23.858 6.067 49.887 1.00 48.16 99 TYR A N 1
ATOM 765 C CA . TYR A 1 99 ? -23.708 6.670 51.217 1.00 48.16 99 TYR A CA 1
ATOM 766 C C . TYR A 1 99 ? -24.548 7.927 51.438 1.00 48.16 99 TYR A C 1
ATOM 768 O O . TYR A 1 99 ? -25.017 8.135 52.554 1.00 48.16 99 TYR A O 1
ATOM 776 N N . ALA A 1 100 ? -24.772 8.760 50.414 1.00 56.22 100 ALA A N 1
ATOM 777 C CA . ALA A 1 100 ? -25.553 9.991 50.581 1.00 56.22 100 ALA A CA 1
ATOM 778 C C . ALA A 1 100 ? -27.052 9.808 50.277 1.00 56.22 100 ALA A C 1
ATOM 780 O O . ALA A 1 100 ? -27.834 10.733 50.486 1.00 56.22 100 ALA A O 1
ATOM 781 N N . GLY A 1 101 ? -27.478 8.639 49.775 1.00 50.88 101 GLY A N 1
ATOM 782 C CA . GLY A 1 101 ? -28.891 8.304 49.537 1.00 50.88 101 GLY A CA 1
ATOM 783 C C . GLY A 1 101 ? -29.606 9.187 48.502 1.00 50.88 101 GLY A C 1
ATOM 784 O O . GLY A 1 101 ? -30.822 9.079 48.319 1.00 50.88 101 GLY A O 1
ATOM 785 N N . ALA A 1 102 ? -28.875 10.062 47.808 1.00 54.47 102 ALA A N 1
ATOM 786 C CA . ALA A 1 102 ? -29.420 11.019 46.859 1.00 54.47 102 ALA A CA 1
ATOM 787 C C . ALA A 1 102 ? -29.777 10.323 45.534 1.00 54.47 102 ALA A C 1
ATOM 789 O O . ALA A 1 102 ? -28.936 10.109 44.660 1.00 54.47 102 ALA A O 1
ATOM 790 N N . LYS A 1 103 ? -31.060 9.987 45.348 1.00 53.66 103 LYS A N 1
ATOM 791 C CA . LYS A 1 103 ? -31.607 9.488 44.071 1.00 53.66 103 LYS A CA 1
ATOM 792 C C . LYS A 1 103 ? -31.760 10.630 43.054 1.00 53.66 103 LYS A C 1
ATOM 794 O O . LYS A 1 103 ? -32.870 11.025 42.701 1.00 53.66 103 LYS A O 1
ATOM 799 N N . MET A 1 104 ? -30.646 11.188 42.588 1.00 52.56 104 MET A N 1
ATOM 800 C CA . MET A 1 104 ? -30.624 12.335 41.672 1.00 52.56 104 MET A CA 1
ATOM 801 C C . MET A 1 104 ? -30.525 11.871 40.208 1.00 52.56 104 MET A C 1
ATOM 803 O O . MET A 1 104 ? -29.457 11.566 39.696 1.00 52.56 104 MET A O 1
ATOM 807 N N . GLN A 1 105 ? -31.670 11.808 39.524 1.00 54.22 105 GLN A N 1
ATOM 808 C CA . GLN A 1 105 ? -31.810 11.239 38.168 1.00 54.22 105 GLN A CA 1
ATOM 809 C C . GLN A 1 105 ? -31.283 12.170 37.057 1.00 54.22 105 GLN A C 1
ATOM 811 O O . GLN A 1 105 ? -30.700 11.719 36.077 1.00 54.22 105 GLN A O 1
ATOM 816 N N . TRP A 1 106 ? -31.476 13.480 37.215 1.00 49.88 106 TRP A N 1
ATOM 817 C CA . TRP A 1 106 ? -31.133 14.493 36.210 1.00 49.88 106 TRP A CA 1
ATOM 818 C C . TRP A 1 106 ? -29.638 14.860 36.180 1.00 49.88 106 TRP A C 1
ATOM 820 O O . TRP A 1 106 ? -29.089 14.966 35.084 1.00 49.88 106 TRP A O 1
ATOM 830 N N . PRO A 1 107 ? -28.932 14.957 37.326 1.00 54.62 107 PRO A N 1
ATOM 831 C CA . PRO A 1 107 ? -27.480 15.139 37.346 1.00 54.62 107 PRO A CA 1
ATOM 832 C C . PRO A 1 107 ? -26.729 13.978 36.700 1.00 54.62 107 PRO A C 1
ATOM 834 O O . PRO A 1 107 ? -25.715 14.216 36.061 1.00 54.62 107 PRO A O 1
ATOM 837 N N . ARG A 1 108 ? -27.249 12.742 36.787 1.00 50.03 108 ARG A N 1
ATOM 838 C CA . ARG A 1 108 ? -26.690 11.581 36.071 1.00 50.03 108 ARG A CA 1
ATOM 839 C C . ARG A 1 108 ? -26.770 11.760 34.563 1.00 50.03 108 ARG A C 1
ATOM 841 O O . ARG A 1 108 ? -25.773 11.563 33.890 1.00 50.03 108 ARG A O 1
ATOM 848 N N . CYS A 1 109 ? -27.918 12.180 34.033 1.00 50.81 109 CYS A N 1
ATOM 849 C CA . CYS A 1 109 ? -28.061 12.439 32.600 1.00 50.81 109 CYS A CA 1
ATOM 850 C C . CYS A 1 109 ? -27.126 13.559 32.131 1.00 50.81 109 CYS A C 1
ATOM 852 O O . CYS A 1 109 ? -26.449 13.397 31.121 1.00 50.81 109 CYS A O 1
ATOM 854 N N . ILE A 1 110 ? -27.052 14.665 32.879 1.00 56.94 110 ILE A N 1
ATOM 855 C CA . ILE A 1 110 ? -26.163 15.790 32.558 1.00 56.94 110 ILE A CA 1
ATOM 856 C C . ILE A 1 110 ? -24.703 15.338 32.611 1.00 56.94 110 ILE A C 1
ATOM 858 O O . ILE A 1 110 ? -23.948 15.603 31.685 1.00 56.94 110 ILE A O 1
ATOM 862 N N . LEU A 1 111 ? -24.312 14.594 33.643 1.00 53.44 111 LEU A N 1
ATOM 863 C CA . LEU A 1 111 ? -22.942 14.133 33.822 1.00 53.44 111 LEU A CA 1
ATOM 864 C C . LEU A 1 111 ? -22.544 13.046 32.822 1.00 53.44 111 LEU A C 1
ATOM 866 O O . LEU A 1 111 ? -21.422 13.073 32.342 1.00 53.44 111 LEU A O 1
ATOM 870 N N . SER A 1 112 ? -23.443 12.127 32.459 1.00 52.88 112 SER A N 1
ATOM 871 C CA . SER A 1 112 ? -23.211 11.151 31.388 1.00 52.88 112 SER A CA 1
ATOM 872 C C . SER A 1 112 ? -23.063 11.837 30.035 1.00 52.88 112 SER A C 1
ATOM 874 O O . SER A 1 112 ? -22.197 11.446 29.263 1.00 52.88 112 SER A O 1
ATOM 876 N N . VAL A 1 113 ? -23.859 12.873 29.753 1.00 54.69 113 VAL A N 1
ATOM 877 C CA . VAL A 1 113 ? -23.706 13.692 28.542 1.00 54.69 113 VAL A CA 1
ATOM 878 C C . VAL A 1 113 ? -22.371 14.434 28.567 1.00 54.69 113 VAL A C 1
ATOM 880 O O . VAL A 1 113 ? -21.649 14.389 27.579 1.00 54.69 113 VAL A O 1
ATOM 883 N N . VAL A 1 114 ? -21.999 15.034 29.700 1.00 57.81 114 VAL A N 1
ATOM 884 C CA . VAL A 1 114 ? -20.701 15.700 29.870 1.00 57.81 114 VAL A CA 1
ATOM 885 C C . VAL A 1 114 ? -19.549 14.713 29.697 1.00 57.81 114 VAL A C 1
ATOM 887 O O . VAL A 1 114 ? -18.642 15.042 28.957 1.00 57.81 114 VAL A O 1
ATOM 890 N N . LEU A 1 115 ? -19.610 13.508 30.276 1.00 54.81 115 LEU A N 1
ATOM 891 C CA . LEU A 1 115 ? -18.620 12.432 30.105 1.00 54.81 115 LEU A CA 1
ATOM 892 C C . LEU A 1 115 ? -18.524 11.946 28.660 1.00 54.81 115 LEU A C 1
ATOM 894 O O . LEU A 1 115 ? -17.427 11.730 28.165 1.00 54.81 115 LEU A O 1
ATOM 898 N N . CYS A 1 116 ? -19.655 11.790 27.968 1.00 53.19 116 CYS A N 1
ATOM 899 C CA . CYS A 1 116 ? -19.646 11.449 26.546 1.00 53.19 116 CYS A CA 1
ATOM 900 C C . CYS A 1 116 ? -18.959 12.558 25.741 1.00 53.19 116 CYS A C 1
ATOM 902 O O . CYS A 1 116 ? -18.119 12.268 24.899 1.00 53.19 116 CYS A O 1
ATOM 904 N N . ILE A 1 117 ? -19.259 13.825 26.039 1.00 55.91 117 ILE A N 1
ATOM 905 C CA . ILE A 1 117 ? -18.622 14.979 25.400 1.00 55.91 117 ILE A CA 1
ATOM 906 C C . ILE A 1 117 ? -17.121 15.015 25.735 1.00 55.91 117 ILE A C 1
ATOM 908 O O . ILE A 1 117 ? -16.308 15.087 24.823 1.00 55.91 117 ILE A O 1
ATOM 912 N N . THR A 1 118 ? -16.712 14.880 26.998 1.00 52.69 118 THR A N 1
ATOM 913 C CA . THR A 1 118 ? -15.293 14.881 27.394 1.00 52.69 118 THR A CA 1
ATOM 914 C C . THR A 1 118 ? -14.531 13.620 27.010 1.00 52.69 118 THR A C 1
ATOM 916 O O . THR A 1 118 ? -13.311 13.654 27.053 1.00 52.69 118 THR A O 1
ATOM 919 N N . MET A 1 119 ? -15.187 12.528 26.615 1.00 52.47 119 MET A N 1
ATOM 920 C CA . MET A 1 119 ? -14.529 11.377 25.982 1.00 52.47 119 MET A CA 1
ATOM 921 C C . MET A 1 119 ? -14.386 11.550 24.465 1.00 52.47 119 MET A C 1
ATOM 923 O O . MET A 1 119 ? -13.414 11.065 23.898 1.00 52.47 119 MET A O 1
ATOM 927 N N . LEU A 1 120 ? -15.311 12.264 23.814 1.00 51.38 120 LEU A N 1
ATOM 928 C CA . LEU A 1 120 ? -15.247 12.588 22.381 1.00 51.38 120 LEU A CA 1
ATOM 929 C C . LEU A 1 120 ? -14.271 13.738 22.071 1.00 51.38 120 LEU A C 1
ATOM 931 O O . LEU A 1 120 ? -13.708 13.803 20.980 1.00 51.38 120 LEU A O 1
ATOM 935 N N . PHE A 1 121 ? -14.085 14.664 23.013 1.00 45.81 121 PHE A N 1
ATOM 936 C CA . PHE A 1 121 ? -13.273 15.868 22.813 1.00 45.81 121 PHE A CA 1
ATOM 937 C C . PHE A 1 121 ? -11.756 15.606 22.728 1.00 45.81 121 PHE A C 1
ATOM 939 O O . PHE A 1 121 ? -11.146 16.139 21.806 1.00 45.81 121 PHE A O 1
ATOM 946 N N . PRO A 1 122 ? -11.128 14.790 23.602 1.00 50.94 122 PRO A N 1
ATOM 947 C CA . PRO A 1 122 ? -9.690 14.534 23.559 1.00 50.94 122 PRO A CA 1
ATOM 948 C C . PRO A 1 122 ? -9.248 13.838 22.275 1.00 50.94 122 PRO A C 1
ATOM 950 O O . PRO A 1 122 ? -8.193 14.182 21.756 1.00 50.94 122 PRO A O 1
ATOM 953 N N . SER A 1 123 ? -10.058 12.919 21.731 1.00 51.03 123 SER A N 1
ATOM 954 C CA . SER A 1 123 ? -9.769 12.285 20.440 1.00 51.03 123 SER A CA 1
ATOM 955 C C . SER A 1 123 ? -9.862 13.296 19.299 1.00 51.03 123 SER A C 1
ATOM 957 O O . SER A 1 123 ? -8.938 13.398 18.509 1.00 51.03 123 SER A O 1
ATOM 959 N N . GLY A 1 124 ? -10.908 14.130 19.265 1.00 45.69 124 GLY A N 1
ATOM 960 C CA . GLY A 1 124 ? -11.075 15.124 18.201 1.00 45.69 124 GLY A CA 1
ATOM 961 C C . GLY A 1 124 ? -10.020 16.235 18.213 1.00 45.69 124 GLY A C 1
ATOM 962 O O . GLY A 1 124 ? -9.556 16.651 17.155 1.00 45.69 124 GLY A O 1
ATOM 963 N N . THR A 1 125 ? -9.611 16.719 19.392 1.00 47.84 125 THR A N 1
ATOM 964 C CA . THR A 1 125 ? -8.580 17.767 19.490 1.00 47.84 125 THR A CA 1
ATOM 965 C C . THR A 1 125 ? -7.172 17.225 19.291 1.00 47.84 125 THR A C 1
ATOM 967 O O . THR A 1 125 ? -6.339 17.947 18.753 1.00 47.84 125 THR A O 1
ATOM 970 N N . TYR A 1 126 ? -6.895 15.986 19.720 1.00 48.91 126 TYR A N 1
ATOM 971 C CA . TYR A 1 126 ? -5.614 15.338 19.444 1.00 48.91 126 TYR A CA 1
ATOM 972 C C . TYR A 1 126 ? -5.486 15.013 17.958 1.00 48.91 126 TYR A C 1
ATOM 974 O O . TYR A 1 126 ? -4.469 15.363 17.381 1.00 48.91 126 TYR A O 1
ATOM 982 N N . ASP A 1 127 ? -6.526 14.466 17.321 1.00 47.66 127 ASP A N 1
ATOM 983 C CA . ASP A 1 127 ? -6.522 14.202 15.879 1.00 47.66 127 ASP A CA 1
ATOM 984 C C . ASP A 1 127 ? -6.353 15.500 15.079 1.00 47.66 127 ASP A C 1
ATOM 986 O O . ASP A 1 127 ? -5.523 15.558 14.180 1.00 47.66 127 ASP A O 1
ATOM 990 N N . TYR A 1 128 ? -7.059 16.580 15.436 1.00 45.75 128 TYR A N 1
ATOM 991 C CA . TYR A 1 128 ? -6.904 17.870 14.756 1.00 45.75 128 TYR A CA 1
ATOM 992 C C . TYR A 1 128 ? -5.515 18.489 14.971 1.00 45.75 128 TYR A C 1
ATOM 994 O O . TYR A 1 128 ? -4.923 19.013 14.033 1.00 45.75 128 TYR A O 1
ATOM 1002 N N . ALA A 1 129 ? -4.975 18.431 16.193 1.00 50.94 129 ALA A N 1
ATOM 1003 C CA . ALA A 1 129 ? -3.641 18.950 16.488 1.00 50.94 129 ALA A CA 1
ATOM 1004 C C . ALA A 1 129 ? -2.533 18.095 15.856 1.00 50.94 129 ALA A C 1
ATOM 1006 O O . ALA A 1 129 ? -1.543 18.649 15.389 1.00 50.94 129 ALA A O 1
ATOM 1007 N N . ALA A 1 130 ? -2.705 16.772 15.810 1.00 49.50 130 ALA A N 1
ATOM 1008 C CA . ALA A 1 130 ? -1.804 15.850 15.136 1.00 49.50 130 ALA A CA 1
ATOM 1009 C C . ALA A 1 130 ? -1.812 16.141 13.636 1.00 49.50 130 ALA A C 1
ATOM 1011 O O . ALA A 1 130 ? -0.768 16.482 13.109 1.00 49.50 130 ALA A O 1
ATOM 1012 N N . VAL A 1 131 ? -2.982 16.172 12.988 1.00 51.19 131 VAL A N 1
ATOM 1013 C CA . VAL A 1 131 ? -3.113 16.492 11.553 1.00 51.19 131 VAL A CA 1
ATOM 1014 C C . VAL A 1 131 ? -2.566 17.880 11.211 1.00 51.19 131 VAL A C 1
ATOM 1016 O O . VAL A 1 131 ? -1.985 18.059 10.151 1.00 51.19 131 VAL A O 1
ATOM 1019 N N . ALA A 1 132 ? -2.726 18.867 12.095 1.00 51.84 132 ALA A N 1
ATOM 1020 C CA . ALA A 1 132 ? -2.197 20.214 11.875 1.00 51.84 132 ALA A CA 1
ATOM 1021 C C . ALA A 1 132 ? -0.687 20.358 12.149 1.00 51.84 132 ALA A C 1
ATOM 1023 O O . ALA A 1 132 ? -0.130 21.414 11.854 1.00 51.84 132 ALA A O 1
ATOM 1024 N N . SER A 1 133 ? -0.039 19.361 12.764 1.00 47.72 133 SER A N 1
ATOM 1025 C CA . SER A 1 133 ? 1.393 19.395 13.113 1.00 47.72 133 SER A CA 1
ATOM 1026 C C . SER A 1 133 ? 2.226 18.294 12.465 1.00 47.72 133 SER A C 1
ATOM 1028 O O . SER A 1 133 ? 3.452 18.367 12.503 1.00 47.72 133 SER A O 1
ATOM 1030 N N . THR A 1 134 ? 1.587 17.288 11.875 1.00 46.56 134 THR A N 1
ATOM 1031 C CA . THR A 1 134 ? 2.225 16.348 10.966 1.00 46.56 134 THR A CA 1
ATOM 1032 C C . THR A 1 134 ? 2.170 16.929 9.568 1.00 46.56 134 THR A C 1
ATOM 1034 O O . THR A 1 134 ? 1.074 17.201 9.073 1.00 46.56 134 THR A O 1
ATOM 1037 N N . ASP A 1 135 ? 3.328 17.061 8.924 1.00 52.91 135 ASP A N 1
ATOM 1038 C CA . ASP A 1 135 ? 3.369 17.144 7.466 1.00 52.91 135 ASP A CA 1
ATOM 1039 C C . ASP A 1 135 ? 2.479 16.019 6.911 1.00 52.91 135 ASP A C 1
ATOM 1041 O O . ASP A 1 135 ? 2.473 14.917 7.488 1.00 52.91 135 ASP A O 1
ATOM 1045 N N . PRO A 1 136 ? 1.640 16.291 5.893 1.00 54.72 136 PRO A N 1
ATOM 1046 C CA . PRO A 1 136 ? 0.773 15.265 5.344 1.00 54.72 136 PRO A CA 1
ATOM 1047 C C . PRO A 1 136 ? 1.627 14.035 5.037 1.00 54.72 136 PRO A C 1
ATOM 1049 O O . PRO A 1 136 ? 2.727 14.140 4.507 1.00 54.72 136 PRO A O 1
ATOM 1052 N N . LEU A 1 137 ? 1.126 12.856 5.419 1.00 54.78 137 LEU A N 1
ATOM 1053 C CA . LEU A 1 137 ? 1.814 11.574 5.207 1.00 54.78 137 LEU A CA 1
ATOM 1054 C C . LEU A 1 137 ? 2.183 11.327 3.735 1.00 54.78 137 LEU A C 1
ATOM 1056 O O . LEU A 1 137 ? 2.903 10.371 3.457 1.00 54.78 137 LEU A O 1
ATOM 1060 N N . VAL A 1 138 ? 1.629 12.137 2.829 1.00 62.41 138 VAL A N 1
ATOM 1061 C CA . VAL A 1 138 ? 1.706 12.017 1.387 1.00 62.41 138 VAL A CA 1
ATOM 1062 C C . VAL A 1 138 ? 1.733 13.410 0.754 1.00 62.41 138 VAL A C 1
ATOM 1064 O O . VAL A 1 138 ? 0.921 14.264 1.118 1.00 62.41 138 VAL A O 1
ATOM 1067 N N . ASP A 1 139 ? 2.652 13.604 -0.189 1.00 70.94 139 ASP A N 1
ATOM 1068 C CA . ASP A 1 139 ? 2.798 14.821 -0.986 1.00 70.94 139 ASP A CA 1
ATOM 1069 C C . ASP A 1 139 ? 1.610 15.048 -1.956 1.00 70.94 139 ASP A C 1
ATOM 1071 O O . ASP A 1 139 ? 0.936 14.109 -2.402 1.00 70.94 139 ASP A O 1
ATOM 1075 N N . ASP A 1 140 ? 1.348 16.309 -2.311 1.00 79.25 140 ASP A N 1
ATOM 1076 C CA . ASP A 1 140 ? 0.293 16.707 -3.253 1.00 79.25 140 ASP A CA 1
ATOM 1077 C C . ASP A 1 140 ? 0.486 16.058 -4.638 1.00 79.25 140 ASP A C 1
ATOM 1079 O O . ASP A 1 140 ? -0.496 15.747 -5.333 1.00 79.25 140 ASP A O 1
ATOM 1083 N N . ALA A 1 141 ? 1.731 15.803 -5.054 1.00 81.56 141 ALA A N 1
ATOM 1084 C CA . ALA A 1 141 ? 1.998 15.154 -6.329 1.00 81.56 141 ALA A CA 1
ATOM 1085 C C . ALA A 1 141 ? 1.727 13.635 -6.284 1.00 81.56 141 ALA A C 1
ATOM 1087 O O . ALA A 1 141 ? 1.214 13.085 -7.263 1.00 81.56 141 ALA A O 1
ATOM 1088 N N . GLU A 1 142 ? 1.938 12.958 -5.151 1.00 85.88 142 GLU A N 1
ATOM 1089 C CA . GLU A 1 142 ? 1.562 11.544 -4.982 1.00 85.88 142 GLU A CA 1
ATOM 1090 C C . GLU A 1 142 ? 0.035 11.380 -4.965 1.00 85.88 142 GLU A C 1
ATOM 1092 O O . GLU A 1 142 ? -0.506 10.478 -5.614 1.00 85.88 142 GLU A O 1
ATOM 1097 N N . LYS A 1 143 ? -0.688 12.316 -4.341 1.00 87.50 143 LYS A N 1
ATOM 1098 C CA . LYS A 1 143 ? -2.151 12.370 -4.445 1.00 87.50 143 LYS A CA 1
ATOM 1099 C C . LYS A 1 143 ? -2.614 12.563 -5.893 1.00 87.50 143 LYS A C 1
ATOM 1101 O O . LYS A 1 143 ? -3.508 11.856 -6.351 1.00 87.50 143 LYS A O 1
ATOM 1106 N N . THR A 1 144 ? -1.985 13.476 -6.633 1.00 90.00 144 THR A N 1
ATOM 1107 C CA . THR A 1 144 ? -2.304 13.719 -8.052 1.00 90.00 144 THR A CA 1
ATOM 1108 C C . THR A 1 144 ? -2.068 12.470 -8.909 1.00 90.00 144 THR A C 1
ATOM 1110 O O . THR A 1 144 ? -2.861 12.167 -9.803 1.00 90.00 144 THR A O 1
ATOM 1113 N N . MET A 1 145 ? -1.011 11.707 -8.623 1.00 92.56 145 MET A N 1
ATOM 1114 C CA . MET A 1 145 ? -0.761 10.409 -9.252 1.00 92.56 145 MET A CA 1
ATOM 1115 C C . MET A 1 145 ? -1.873 9.400 -8.925 1.00 92.56 145 MET A C 1
ATOM 1117 O O . MET A 1 145 ? -2.347 8.704 -9.823 1.00 92.56 145 MET A O 1
ATOM 1121 N N . MET A 1 146 ? -2.322 9.323 -7.668 1.00 93.94 146 MET A N 1
ATOM 1122 C CA . MET A 1 146 ? -3.416 8.426 -7.273 1.00 93.94 146 MET A CA 1
ATOM 1123 C C . MET A 1 146 ? -4.751 8.804 -7.922 1.00 93.94 146 MET A C 1
ATOM 1125 O O . MET A 1 146 ? -5.464 7.920 -8.401 1.00 93.94 146 MET A O 1
ATOM 1129 N N . ASP A 1 147 ? -5.058 10.100 -8.014 1.00 93.44 147 ASP A N 1
ATOM 1130 C CA . ASP A 1 147 ? -6.213 10.613 -8.758 1.00 93.44 147 ASP A CA 1
ATOM 1131 C C . ASP A 1 147 ? -6.122 10.222 -10.243 1.00 93.44 147 ASP A C 1
ATOM 1133 O O . ASP A 1 147 ? -7.095 9.746 -10.829 1.00 93.44 147 ASP A O 1
ATOM 1137 N N . TRP A 1 148 ? -4.935 10.336 -10.851 1.00 95.44 148 TRP A N 1
ATOM 1138 C CA . TRP A 1 148 ? -4.722 9.903 -12.231 1.00 95.44 148 TRP A CA 1
ATOM 1139 C C . TRP A 1 148 ? -4.982 8.403 -12.405 1.00 95.44 148 TRP A C 1
ATOM 1141 O O . TRP A 1 148 ? -5.689 8.021 -13.339 1.00 95.44 148 TRP A O 1
ATOM 1151 N N . ILE A 1 149 ? -4.476 7.559 -11.497 1.00 95.88 149 ILE A N 1
ATOM 1152 C CA . ILE A 1 149 ? -4.726 6.110 -11.510 1.00 95.88 149 ILE A CA 1
ATOM 1153 C C . ILE A 1 149 ? -6.230 5.835 -11.425 1.00 95.88 149 ILE A C 1
ATOM 1155 O O . ILE A 1 149 ? -6.747 5.047 -12.220 1.00 95.88 149 ILE A O 1
ATOM 1159 N N . ARG A 1 150 ? -6.943 6.495 -10.506 1.00 95.00 150 ARG A N 1
ATOM 1160 C CA . ARG A 1 150 ? -8.393 6.330 -10.347 1.00 95.00 150 ARG A CA 1
ATOM 1161 C C . ARG A 1 150 ? -9.151 6.651 -11.633 1.00 95.00 150 ARG A C 1
ATOM 1163 O O . ARG A 1 150 ? -10.097 5.943 -11.972 1.00 95.00 150 ARG A O 1
ATOM 1170 N N . ASP A 1 151 ? -8.734 7.692 -12.342 1.00 96.44 151 ASP A N 1
ATOM 1171 C CA . ASP A 1 151 ? -9.490 8.225 -13.475 1.00 96.44 151 ASP A CA 1
ATOM 1172 C C . ASP A 1 151 ? -9.079 7.597 -14.828 1.00 96.44 151 ASP A C 1
ATOM 1174 O O . ASP A 1 151 ? -9.841 7.672 -15.793 1.00 96.44 151 ASP A O 1
ATOM 1178 N N . HIS A 1 152 ? -7.902 6.957 -14.914 1.00 95.75 152 HIS A N 1
ATOM 1179 C CA . HIS A 1 152 ? -7.318 6.463 -16.177 1.00 95.75 152 HIS A CA 1
ATOM 1180 C C . HIS A 1 152 ? -7.001 4.958 -16.212 1.00 95.75 152 HIS A C 1
ATOM 1182 O O . HIS A 1 152 ? -6.510 4.469 -17.233 1.00 95.75 152 HIS A O 1
ATOM 1188 N N . THR A 1 153 ? -7.269 4.207 -15.140 1.00 95.56 153 THR A N 1
ATOM 1189 C CA . THR A 1 153 ? -7.089 2.739 -15.105 1.00 95.56 153 THR A CA 1
ATOM 1190 C C . THR A 1 153 ? -8.421 2.005 -14.984 1.00 95.56 153 THR A C 1
ATOM 1192 O O . THR A 1 153 ? -9.432 2.579 -14.588 1.00 95.56 153 THR A O 1
ATOM 1195 N N . GLU A 1 154 ? -8.445 0.723 -15.332 1.00 94.31 154 GLU A N 1
ATOM 1196 C CA . GLU A 1 154 ? -9.631 -0.127 -15.243 1.00 94.31 154 GLU A CA 1
ATOM 1197 C C . GLU A 1 154 ? -10.088 -0.308 -13.780 1.00 94.31 154 GLU A C 1
ATOM 1199 O O . GLU A 1 154 ? -9.263 -0.365 -12.872 1.00 94.31 154 GLU A O 1
ATOM 1204 N N . ASP A 1 155 ? -11.394 -0.440 -13.524 1.00 92.19 155 ASP A N 1
ATOM 1205 C CA . ASP A 1 155 ? -11.937 -0.569 -12.155 1.00 92.19 155 ASP A CA 1
ATOM 1206 C C . ASP A 1 155 ? -11.408 -1.803 -11.402 1.00 92.19 155 ASP A C 1
ATOM 1208 O O . ASP A 1 155 ? -11.322 -1.813 -10.174 1.00 92.19 155 ASP A O 1
ATOM 1212 N N . ASN A 1 156 ? -11.050 -2.862 -12.135 1.00 92.81 156 ASN A N 1
ATOM 1213 C CA . ASN A 1 156 ? -10.455 -4.078 -11.583 1.00 92.81 156 ASN A CA 1
ATOM 1214 C C . ASN A 1 156 ? -8.917 -4.046 -11.553 1.00 92.81 156 ASN A C 1
ATOM 1216 O O . ASN A 1 156 ? -8.311 -5.078 -11.268 1.00 92.81 156 ASN A O 1
ATOM 1220 N N . ALA A 1 157 ? -8.286 -2.907 -11.856 1.00 94.88 157 ALA A N 1
ATOM 1221 C CA . ALA A 1 157 ? -6.837 -2.768 -11.817 1.00 94.88 157 ALA A CA 1
ATOM 1222 C C . ALA A 1 157 ? -6.276 -3.032 -10.412 1.00 94.88 157 ALA A C 1
ATOM 1224 O O . ALA A 1 157 ? -6.905 -2.733 -9.390 1.00 94.88 157 ALA A O 1
ATOM 1225 N N . ILE A 1 158 ? -5.065 -3.588 -10.377 1.00 94.81 158 ILE A N 1
ATOM 1226 C CA . ILE A 1 158 ? -4.341 -3.904 -9.148 1.00 94.81 158 ILE A CA 1
ATOM 1227 C C . ILE A 1 158 ? -3.103 -3.020 -9.052 1.00 94.81 158 ILE A C 1
ATOM 1229 O O . ILE A 1 158 ? -2.270 -3.002 -9.956 1.00 94.81 158 ILE A O 1
ATOM 1233 N N . ILE A 1 159 ? -2.955 -2.318 -7.934 1.00 95.31 159 ILE A N 1
ATOM 1234 C CA . ILE A 1 159 ? -1.790 -1.484 -7.646 1.00 95.31 159 ILE A CA 1
ATOM 1235 C C . ILE A 1 159 ? -0.746 -2.305 -6.896 1.00 95.31 159 ILE A C 1
ATOM 1237 O O . ILE A 1 159 ? -1.002 -2.821 -5.806 1.00 95.31 159 ILE A O 1
ATOM 1241 N N . ALA A 1 160 ? 0.439 -2.424 -7.482 1.00 94.44 160 ALA A N 1
ATOM 1242 C CA . ALA A 1 160 ? 1.606 -3.031 -6.870 1.00 94.44 160 ALA A CA 1
ATOM 1243 C C . ALA A 1 160 ? 2.536 -1.934 -6.339 1.00 94.44 160 ALA A C 1
ATOM 1245 O O . ALA A 1 160 ? 2.909 -1.013 -7.057 1.00 94.44 160 ALA A O 1
ATOM 1246 N N . SER A 1 161 ? 2.924 -2.043 -5.075 1.00 93.50 161 SER A N 1
ATOM 1247 C CA . SER A 1 161 ? 3.899 -1.169 -4.424 1.00 93.50 161 SER A CA 1
ATOM 1248 C C . SER A 1 161 ? 4.514 -1.899 -3.238 1.00 93.50 161 SER A C 1
ATOM 1250 O O . SER A 1 161 ? 4.091 -3.007 -2.893 1.00 93.50 161 SER A O 1
ATOM 1252 N N . TRP A 1 162 ? 5.470 -1.266 -2.555 1.00 93.00 162 TRP A N 1
ATOM 1253 C CA . TRP A 1 162 ? 5.819 -1.727 -1.217 1.00 93.00 162 TRP A CA 1
ATOM 1254 C C . TRP A 1 162 ? 4.619 -1.595 -0.268 1.00 93.00 162 TRP A C 1
ATOM 1256 O O . TRP A 1 162 ? 3.809 -0.672 -0.385 1.00 93.00 162 TRP A O 1
ATOM 1266 N N . TRP A 1 163 ? 4.494 -2.546 0.654 1.00 88.75 163 TRP A N 1
ATOM 1267 C CA . TRP A 1 163 ? 3.284 -2.765 1.449 1.00 88.75 163 TRP A CA 1
ATOM 1268 C C . TRP A 1 163 ? 2.908 -1.620 2.390 1.00 88.75 163 TRP A C 1
ATOM 1270 O O . TRP A 1 163 ? 1.721 -1.460 2.681 1.00 88.75 163 TRP A O 1
ATOM 1280 N N . ASP A 1 164 ? 3.890 -0.838 2.858 1.00 85.69 164 ASP A N 1
ATOM 1281 C CA . ASP A 1 164 ? 3.688 0.315 3.747 1.00 85.69 164 ASP A CA 1
ATOM 1282 C C . ASP A 1 164 ? 2.601 1.254 3.192 1.00 85.69 164 ASP A C 1
ATOM 1284 O O . ASP A 1 164 ? 1.792 1.796 3.943 1.00 85.69 164 ASP A O 1
ATOM 1288 N N . TYR A 1 165 ? 2.547 1.382 1.863 1.00 87.81 165 TYR A N 1
ATOM 1289 C CA . TYR A 1 165 ? 1.668 2.296 1.136 1.00 87.81 165 TYR A CA 1
ATOM 1290 C C . TYR A 1 165 ? 0.336 1.678 0.713 1.00 87.81 165 TYR A C 1
ATOM 1292 O O . TYR A 1 165 ? -0.570 2.385 0.271 1.00 87.81 165 TYR A O 1
ATOM 1300 N N . GLY A 1 166 ? 0.170 0.363 0.883 1.00 88.44 166 GLY A N 1
ATOM 1301 C CA . GLY A 1 166 ? -0.961 -0.378 0.330 1.00 88.44 166 GLY A CA 1
ATOM 1302 C C . GLY A 1 166 ? -2.328 0.130 0.791 1.00 88.44 166 GLY A C 1
ATOM 1303 O O . GLY A 1 166 ? -3.283 0.127 0.019 1.00 88.44 166 GLY A O 1
ATOM 1304 N N . TYR A 1 167 ? -2.451 0.613 2.029 1.00 86.31 167 TYR A N 1
ATOM 1305 C CA . TYR A 1 167 ? -3.722 1.173 2.496 1.00 86.31 167 TYR A CA 1
ATOM 1306 C C . TYR A 1 167 ? -4.028 2.549 1.916 1.00 86.31 167 TYR A C 1
ATOM 1308 O O . TYR A 1 167 ? -5.193 2.829 1.637 1.00 86.31 167 TYR A O 1
ATOM 1316 N N . TYR A 1 168 ? -3.003 3.383 1.760 1.00 88.12 168 TYR A N 1
ATOM 1317 C CA . TYR A 1 168 ? -3.150 4.723 1.213 1.00 88.12 168 TYR A CA 1
ATOM 1318 C C . TYR A 1 168 ? -3.494 4.657 -0.278 1.00 88.12 168 TYR A C 1
ATOM 1320 O O . TYR A 1 168 ? -4.525 5.188 -0.686 1.00 88.12 168 TYR A O 1
ATOM 1328 N N . TYR A 1 169 ? -2.729 3.892 -1.066 1.00 91.44 169 TYR A N 1
ATOM 1329 C CA . TYR A 1 169 ? -2.999 3.714 -2.496 1.00 91.44 169 TYR A CA 1
ATOM 1330 C C . TYR A 1 169 ? -4.376 3.136 -2.750 1.00 91.44 169 TYR A C 1
ATOM 1332 O O . TYR A 1 169 ? -5.092 3.624 -3.618 1.00 91.44 169 TYR A O 1
ATOM 1340 N N . GLN A 1 170 ? -4.802 2.158 -1.956 1.00 89.44 170 GLN A N 1
ATOM 1341 C CA . GLN A 1 170 ? -6.147 1.615 -2.081 1.00 89.44 170 GLN A CA 1
ATOM 1342 C C . GLN A 1 170 ? -7.240 2.654 -1.797 1.00 89.44 170 GLN A C 1
ATOM 1344 O O . GLN A 1 170 ? -8.303 2.603 -2.414 1.00 89.44 170 GLN A O 1
ATOM 1349 N N . TYR A 1 171 ? -7.016 3.553 -0.836 1.00 87.31 171 TYR A N 1
ATOM 1350 C CA . TYR A 1 171 ? -7.997 4.566 -0.464 1.00 87.31 171 TYR A CA 1
ATOM 1351 C C . TYR A 1 171 ? -8.123 5.659 -1.529 1.00 87.31 171 TYR A C 1
ATOM 1353 O O . TYR A 1 171 ? -9.239 5.951 -1.944 1.00 87.31 171 TYR A O 1
ATOM 1361 N N . GLU A 1 172 ? -7.008 6.221 -1.996 1.00 90.19 172 GLU A N 1
ATOM 1362 C CA . GLU A 1 172 ? -7.036 7.347 -2.941 1.00 90.19 172 GLU A CA 1
ATOM 1363 C C . GLU A 1 172 ? -7.305 6.912 -4.386 1.00 90.19 172 GLU A C 1
ATOM 1365 O O . GLU A 1 172 ? -8.093 7.547 -5.088 1.00 90.19 172 GLU A O 1
ATOM 1370 N N . SER A 1 173 ? -6.701 5.805 -4.838 1.00 91.12 173 SER A N 1
ATOM 1371 C CA . SER A 1 173 ? -6.894 5.327 -6.217 1.00 91.12 173 SER A CA 1
ATOM 1372 C C . SER A 1 173 ? -8.208 4.565 -6.423 1.00 91.12 173 SER A C 1
ATOM 1374 O O . SER A 1 173 ? -8.585 4.263 -7.555 1.00 91.12 173 SER A O 1
ATOM 1376 N N . GLU A 1 174 ? -8.897 4.193 -5.339 1.00 93.81 174 GLU A N 1
ATOM 1377 C CA . GLU A 1 174 ? -10.058 3.293 -5.350 1.00 93.81 174 GLU A CA 1
ATOM 1378 C C . GLU A 1 174 ? -9.799 1.960 -6.090 1.00 93.81 174 GLU A C 1
ATOM 1380 O O . GLU A 1 174 ? -10.723 1.322 -6.593 1.00 93.81 174 GLU A O 1
ATOM 1385 N N . ARG A 1 175 ? -8.536 1.518 -6.162 1.00 92.88 175 ARG A N 1
ATOM 1386 C CA . ARG A 1 175 ? -8.119 0.241 -6.759 1.00 92.88 175 ARG A CA 1
ATOM 1387 C C . ARG A 1 175 ? -7.679 -0.756 -5.703 1.00 92.88 175 ARG A C 1
ATOM 1389 O O . ARG A 1 175 ? -7.272 -0.399 -4.599 1.00 92.88 175 ARG A O 1
ATOM 1396 N N . ARG A 1 176 ? -7.741 -2.045 -6.036 1.00 91.06 176 ARG A N 1
ATOM 1397 C CA . ARG A 1 176 ? -7.206 -3.096 -5.163 1.00 91.06 176 ARG A CA 1
ATOM 1398 C C . ARG A 1 176 ? -5.684 -2.973 -5.112 1.00 91.06 176 ARG A C 1
ATOM 1400 O O . ARG A 1 176 ? -5.055 -2.830 -6.150 1.00 91.06 176 ARG A O 1
ATOM 1407 N N . THR A 1 177 ? -5.078 -3.092 -3.937 1.00 91.56 177 THR A N 1
ATOM 1408 C CA . THR A 1 177 ? -3.619 -3.189 -3.802 1.00 91.56 177 THR A CA 1
ATOM 1409 C C . THR A 1 177 ? -3.168 -4.641 -3.700 1.00 91.56 177 THR A C 1
ATOM 1411 O O . THR A 1 177 ? -3.898 -5.509 -3.217 1.00 91.56 177 THR A O 1
ATOM 1414 N N . LEU A 1 178 ? -1.965 -4.917 -4.205 1.00 89.56 178 LEU A N 1
ATOM 1415 C CA . LEU A 1 178 ? -1.356 -6.246 -4.195 1.00 89.56 178 LEU A CA 1
ATOM 1416 C C . LEU A 1 178 ? -0.979 -6.683 -2.775 1.00 89.56 178 LEU A C 1
ATOM 1418 O O . LEU A 1 178 ? -1.134 -7.848 -2.414 1.00 89.56 178 LEU A O 1
ATOM 1422 N N . ALA A 1 179 ? -0.487 -5.735 -1.978 1.00 87.00 179 ALA A N 1
ATOM 1423 C CA . ALA A 1 179 ? -0.103 -5.943 -0.595 1.00 87.00 179 ALA A CA 1
ATOM 1424 C C . ALA A 1 179 ? -0.424 -4.701 0.237 1.00 87.00 179 ALA A C 1
ATOM 1426 O O . ALA A 1 179 ? -0.226 -3.573 -0.209 1.00 87.00 179 ALA A O 1
ATOM 1427 N N . ASP A 1 180 ? -0.884 -4.929 1.462 1.00 83.69 180 ASP A N 1
ATOM 1428 C CA . ASP A 1 180 ? -1.148 -3.914 2.477 1.00 83.69 180 ASP A CA 1
ATOM 1429 C C . ASP A 1 180 ? -0.879 -4.491 3.880 1.00 83.69 180 ASP A C 1
ATOM 1431 O O . ASP A 1 180 ? -0.523 -5.665 4.033 1.00 83.69 180 ASP A O 1
ATOM 1435 N N . GLY A 1 181 ? -1.083 -3.686 4.926 1.00 76.69 181 GLY A N 1
ATOM 1436 C CA . GLY A 1 181 ? -0.887 -4.126 6.310 1.00 76.69 181 GLY A CA 1
ATOM 1437 C C . GLY A 1 181 ? -1.841 -5.237 6.785 1.00 76.69 181 GLY A C 1
ATOM 1438 O O . GLY A 1 181 ? -1.602 -5.810 7.845 1.00 76.69 181 GLY A O 1
ATOM 1439 N N . SER A 1 182 ? -2.912 -5.555 6.046 1.00 70.25 182 SER A N 1
ATOM 1440 C CA . SER A 1 182 ? -3.837 -6.660 6.358 1.00 70.25 182 SER A CA 1
ATOM 1441 C C . SER A 1 182 ? -3.462 -7.964 5.668 1.00 70.25 182 SER A C 1
ATOM 1443 O O . SER A 1 182 ? -3.757 -9.042 6.180 1.00 70.25 182 SER A O 1
ATOM 1445 N N . THR A 1 183 ? -2.745 -7.874 4.550 1.00 66.25 183 THR A N 1
ATOM 1446 C CA . THR A 1 183 ? -2.257 -9.008 3.751 1.00 66.25 183 THR A CA 1
ATOM 1447 C C . THR A 1 183 ? -0.926 -9.553 4.308 1.00 66.25 183 THR A C 1
ATOM 1449 O O . THR A 1 183 ? -0.162 -10.242 3.631 1.00 66.25 183 THR A O 1
ATOM 1452 N N . TYR A 1 184 ? -0.650 -9.257 5.584 1.00 62.06 184 TYR A N 1
ATOM 1453 C CA . TYR A 1 184 ? 0.565 -9.596 6.317 1.00 62.06 184 TYR A CA 1
ATOM 1454 C C . TYR A 1 184 ? 0.723 -11.119 6.456 1.00 62.06 184 TYR A C 1
ATOM 1456 O O . TYR A 1 184 ? 0.195 -11.752 7.370 1.00 62.06 184 TYR A O 1
ATOM 1464 N N . SER A 1 185 ? 1.494 -11.726 5.556 1.00 67.38 185 SER A N 1
ATOM 1465 C CA . SER A 1 185 ? 2.079 -13.050 5.765 1.00 67.38 185 SER A CA 1
ATOM 1466 C C . SER A 1 185 ? 3.556 -12.990 5.388 1.00 67.38 185 SER A C 1
ATOM 1468 O O . SER A 1 185 ? 3.912 -12.411 4.364 1.00 67.38 185 SER A O 1
ATOM 1470 N N . GLY A 1 186 ? 4.439 -13.568 6.210 1.00 67.94 186 GLY A N 1
ATOM 1471 C CA . GLY A 1 186 ? 5.893 -13.488 5.987 1.00 67.94 186 GLY A CA 1
ATOM 1472 C C . GLY A 1 186 ? 6.327 -13.946 4.585 1.00 67.94 186 GLY A C 1
ATOM 1473 O O . GLY A 1 186 ? 7.244 -13.377 4.001 1.00 67.94 186 GLY A O 1
ATOM 1474 N N . GLN A 1 187 ? 5.613 -14.917 4.002 1.00 74.88 187 GLN A N 1
ATOM 1475 C CA . GLN A 1 187 ? 5.862 -15.388 2.636 1.00 74.88 187 GLN A CA 1
ATOM 1476 C C . GLN A 1 187 ? 5.427 -14.379 1.562 1.00 74.88 187 GLN A C 1
ATOM 1478 O O . GLN A 1 187 ? 6.104 -14.262 0.544 1.00 74.88 187 GLN A O 1
ATOM 1483 N N . ALA A 1 188 ? 4.338 -13.635 1.779 1.00 77.12 188 ALA A N 1
ATOM 1484 C CA . ALA A 1 188 ? 3.890 -12.607 0.842 1.00 77.12 188 ALA A CA 1
ATOM 1485 C C . ALA A 1 188 ? 4.885 -11.437 0.761 1.00 77.12 188 ALA A C 1
ATOM 1487 O O . ALA A 1 188 ? 5.176 -10.982 -0.341 1.00 77.12 188 ALA A O 1
ATOM 1488 N N . PHE A 1 189 ? 5.485 -11.014 1.885 1.00 80.81 189 PHE A N 1
ATOM 1489 C CA . PHE A 1 189 ? 6.532 -9.974 1.876 1.00 80.81 189 PHE A CA 1
ATOM 1490 C C . PHE A 1 189 ? 7.764 -10.384 1.094 1.00 80.81 189 PHE A C 1
ATOM 1492 O O . PHE A 1 189 ? 8.262 -9.607 0.285 1.00 80.81 189 PHE A O 1
ATOM 1499 N N . SER A 1 190 ? 8.253 -11.600 1.338 1.00 86.25 190 SER A N 1
ATOM 1500 C CA . SER A 1 190 ? 9.456 -12.082 0.669 1.00 86.25 190 SER A CA 1
ATOM 1501 C C . SER A 1 190 ? 9.237 -12.195 -0.838 1.00 86.25 190 SER A C 1
ATOM 1503 O O . SER A 1 190 ? 10.067 -11.731 -1.610 1.00 86.25 190 SER A O 1
ATOM 1505 N N . ARG A 1 191 ? 8.073 -12.693 -1.272 1.00 89.88 191 ARG A N 1
ATOM 1506 C CA . ARG A 1 191 ? 7.728 -12.755 -2.698 1.00 89.88 191 ARG A CA 1
ATOM 1507 C C . ARG A 1 191 ? 7.527 -11.379 -3.330 1.00 89.88 191 ARG A C 1
ATOM 1509 O O . ARG A 1 191 ? 7.975 -11.175 -4.450 1.00 89.88 191 ARG A O 1
ATOM 1516 N N . LEU A 1 192 ? 6.893 -10.436 -2.629 1.00 92.56 192 LEU A N 1
ATOM 1517 C CA . LEU A 1 192 ? 6.750 -9.055 -3.102 1.00 92.56 192 LEU A CA 1
ATOM 1518 C C . LEU A 1 192 ? 8.118 -8.379 -3.257 1.00 92.56 192 LEU A C 1
ATOM 1520 O O . LEU A 1 192 ? 8.389 -7.753 -4.278 1.00 92.56 192 LEU A O 1
ATOM 1524 N N . GLY A 1 193 ? 8.993 -8.536 -2.261 1.00 93.00 193 GLY A N 1
ATOM 1525 C CA . GLY A 1 193 ? 10.368 -8.053 -2.329 1.00 93.00 193 GLY A CA 1
ATOM 1526 C C . GLY A 1 193 ? 11.142 -8.710 -3.470 1.00 93.00 193 GLY A C 1
ATOM 1527 O O . GLY A 1 193 ? 11.853 -8.017 -4.186 1.00 93.00 193 GLY A O 1
ATOM 1528 N N . ALA A 1 194 ? 10.966 -10.018 -3.681 1.00 93.31 194 ALA A N 1
ATOM 1529 C CA . ALA A 1 194 ? 11.599 -10.753 -4.773 1.00 93.31 194 ALA A CA 1
ATOM 1530 C C . ALA A 1 194 ? 11.106 -10.270 -6.142 1.00 93.31 194 ALA A C 1
ATOM 1532 O O . ALA A 1 194 ? 11.906 -10.160 -7.061 1.00 93.31 194 ALA A O 1
ATOM 1533 N N . ALA A 1 195 ? 9.820 -9.925 -6.273 1.00 94.62 195 ALA A N 1
ATOM 1534 C CA . ALA A 1 195 ? 9.282 -9.324 -7.490 1.00 94.62 195 ALA A CA 1
ATOM 1535 C C . ALA A 1 195 ? 9.945 -7.967 -7.774 1.00 94.62 195 ALA A C 1
ATOM 1537 O O . ALA A 1 195 ? 10.433 -7.738 -8.877 1.00 94.62 195 ALA A O 1
ATOM 1538 N N . LEU A 1 196 ? 10.042 -7.089 -6.770 1.00 94.56 196 LEU A N 1
ATOM 1539 C CA . LEU A 1 196 ? 10.691 -5.776 -6.901 1.00 94.56 196 LEU A CA 1
ATOM 1540 C C . LEU A 1 196 ? 12.199 -5.890 -7.200 1.00 94.56 196 LEU A C 1
ATOM 1542 O O . LEU A 1 196 ? 12.745 -5.108 -7.977 1.00 94.56 196 LEU A O 1
ATOM 1546 N N . MET A 1 197 ? 12.867 -6.873 -6.598 1.00 94.62 197 MET A N 1
ATOM 1547 C CA . MET A 1 197 ? 14.321 -7.071 -6.659 1.00 94.62 197 MET A CA 1
ATOM 1548 C C . MET A 1 197 ? 14.739 -8.173 -7.634 1.00 94.62 197 MET A C 1
ATOM 1550 O O . MET A 1 197 ? 15.867 -8.656 -7.568 1.00 94.62 197 MET A O 1
ATOM 1554 N N . ALA A 1 198 ? 13.857 -8.591 -8.538 1.00 93.00 198 ALA A N 1
ATOM 1555 C CA . ALA A 1 198 ? 14.228 -9.534 -9.580 1.00 93.00 198 ALA A CA 1
ATOM 1556 C C . ALA A 1 198 ? 15.272 -8.895 -10.505 1.00 93.00 198 ALA A C 1
ATOM 1558 O O . ALA A 1 198 ? 15.176 -7.713 -10.846 1.00 93.00 198 ALA A O 1
ATOM 1559 N N . GLU A 1 199 ? 16.266 -9.680 -10.919 1.00 91.12 199 GLU A N 1
ATOM 1560 C CA . GLU A 1 199 ? 17.310 -9.206 -11.835 1.00 91.12 199 GLU A CA 1
ATOM 1561 C C . GLU A 1 199 ? 16.815 -9.135 -13.287 1.00 91.12 199 GLU A C 1
ATOM 1563 O O . GLU A 1 199 ? 17.314 -8.354 -14.090 1.00 91.12 199 GLU A O 1
ATOM 1568 N N . ASN A 1 200 ? 15.802 -9.941 -13.615 1.00 90.12 200 ASN A N 1
ATOM 1569 C CA . ASN A 1 200 ? 15.157 -9.959 -14.918 1.00 90.12 200 ASN A CA 1
ATOM 1570 C C . ASN A 1 200 ? 13.745 -9.338 -14.822 1.00 90.12 200 ASN A C 1
ATOM 1572 O O . ASN A 1 200 ? 12.923 -9.838 -14.043 1.00 90.12 200 ASN A O 1
ATOM 1576 N N . PRO A 1 201 ? 13.427 -8.309 -15.629 1.00 90.50 201 PRO A N 1
ATOM 1577 C CA . PRO A 1 201 ? 12.097 -7.706 -15.679 1.00 90.50 201 PRO A CA 1
ATOM 1578 C C . PRO A 1 201 ? 10.960 -8.684 -16.009 1.00 90.50 201 PRO A C 1
ATOM 1580 O O . PRO A 1 201 ? 9.865 -8.547 -15.467 1.00 90.50 201 PRO A O 1
ATOM 1583 N N . ASP A 1 202 ? 11.197 -9.694 -16.850 1.00 91.81 202 ASP A N 1
ATOM 1584 C CA . ASP A 1 202 ? 10.175 -10.698 -17.178 1.00 91.81 202 ASP A CA 1
ATOM 1585 C C . ASP A 1 202 ? 9.847 -11.583 -15.961 1.00 91.81 202 ASP A C 1
ATOM 1587 O O . ASP A 1 202 ? 8.681 -11.890 -15.698 1.00 91.81 202 ASP A O 1
ATOM 1591 N N . ASP A 1 203 ? 10.862 -11.940 -15.166 1.00 92.81 203 ASP A N 1
ATOM 1592 C CA . ASP A 1 203 ? 10.673 -12.688 -13.918 1.00 92.81 203 ASP A CA 1
ATOM 1593 C C . ASP A 1 203 ? 9.963 -11.826 -12.864 1.00 92.81 203 ASP A C 1
ATOM 1595 O O . ASP A 1 203 ? 9.079 -12.313 -12.156 1.00 92.81 203 ASP A O 1
ATOM 1599 N N . SER A 1 204 ? 10.292 -10.529 -12.802 1.00 94.00 204 SER A N 1
ATOM 1600 C CA . SER A 1 204 ? 9.593 -9.544 -11.967 1.00 94.00 204 SER A CA 1
ATOM 1601 C C . SER A 1 204 ? 8.098 -9.501 -12.291 1.00 94.00 204 SER A C 1
ATOM 1603 O O . SER A 1 204 ? 7.256 -9.708 -11.413 1.00 94.00 204 SER A O 1
ATOM 1605 N N . ALA A 1 205 ? 7.763 -9.295 -13.569 1.00 93.38 205 ALA A N 1
ATOM 1606 C CA . ALA A 1 205 ? 6.389 -9.235 -14.053 1.00 93.38 205 ALA A CA 1
ATOM 1607 C C . ALA A 1 205 ? 5.624 -10.526 -13.739 1.00 93.38 205 ALA A C 1
ATOM 1609 O O . ALA A 1 205 ? 4.498 -10.477 -13.235 1.00 93.38 205 ALA A O 1
ATOM 1610 N N . LYS A 1 206 ? 6.254 -11.686 -13.953 1.00 92.88 206 LYS A N 1
ATOM 1611 C CA . LYS A 1 206 ? 5.668 -12.987 -13.624 1.00 92.88 206 LYS A CA 1
ATOM 1612 C C . LYS A 1 206 ? 5.357 -13.121 -12.131 1.00 92.88 206 LYS A C 1
ATOM 1614 O O . LYS A 1 206 ? 4.256 -13.542 -11.782 1.00 92.88 206 LYS A O 1
ATOM 1619 N N . LEU A 1 207 ? 6.277 -12.732 -11.248 1.00 93.88 207 LEU A N 1
ATOM 1620 C CA . LEU A 1 207 ? 6.056 -12.782 -9.798 1.00 93.88 207 LEU A CA 1
ATOM 1621 C C . LEU A 1 207 ? 4.912 -11.860 -9.358 1.00 93.88 207 LEU A C 1
ATOM 1623 O O . LEU A 1 207 ? 4.099 -12.253 -8.521 1.00 93.88 207 LEU A O 1
ATOM 1627 N N . PHE A 1 208 ? 4.796 -10.663 -9.940 1.00 94.06 208 PHE A N 1
ATOM 1628 C CA . PHE A 1 208 ? 3.662 -9.773 -9.674 1.00 94.06 208 PHE A CA 1
ATOM 1629 C C . PHE A 1 208 ? 2.323 -10.391 -10.094 1.00 94.06 208 PHE A C 1
ATOM 1631 O O . PHE A 1 208 ? 1.353 -10.311 -9.339 1.00 94.06 208 PHE A O 1
ATOM 1638 N N . ARG A 1 209 ? 2.272 -11.050 -11.258 1.00 92.12 209 ARG A N 1
ATOM 1639 C CA . ARG A 1 209 ? 1.080 -11.770 -11.740 1.00 92.12 209 ARG A CA 1
ATOM 1640 C C . ARG A 1 209 ? 0.703 -12.928 -10.815 1.00 92.12 209 ARG A C 1
ATOM 1642 O O . ARG A 1 209 ? -0.450 -13.031 -10.402 1.00 92.12 209 ARG A O 1
ATOM 1649 N N . GLU A 1 210 ? 1.679 -13.741 -10.410 1.00 90.94 210 GLU A N 1
ATOM 1650 C CA . GLU A 1 210 ? 1.467 -14.846 -9.465 1.00 90.94 210 GLU A CA 1
ATOM 1651 C C . GLU A 1 210 ? 0.937 -14.357 -8.109 1.00 90.94 210 GLU A C 1
ATOM 1653 O O . GLU A 1 210 ? 0.065 -14.993 -7.514 1.00 90.94 210 GLU A O 1
ATOM 1658 N N . LEU A 1 211 ? 1.436 -13.217 -7.621 1.00 90.19 211 LEU A N 1
ATOM 1659 C CA . LEU A 1 211 ? 0.975 -12.602 -6.376 1.00 90.19 211 LEU A CA 1
ATOM 1660 C C . LEU A 1 211 ? -0.436 -12.018 -6.484 1.00 90.19 211 LEU A C 1
ATOM 1662 O O . LEU A 1 211 ? -1.184 -12.059 -5.507 1.00 90.19 211 LEU A O 1
ATOM 1666 N N . ALA A 1 212 ? -0.805 -11.480 -7.646 1.00 89.38 212 ALA A N 1
ATOM 1667 C CA . ALA A 1 212 ? -2.129 -10.908 -7.864 1.00 89.38 212 ALA A CA 1
ATOM 1668 C C . ALA A 1 212 ? -3.226 -11.982 -7.810 1.00 89.38 212 ALA A C 1
ATOM 1670 O O . ALA A 1 212 ? -4.330 -11.717 -7.320 1.00 89.38 212 ALA A O 1
ATOM 1671 N N . GLY A 1 213 ? -2.910 -13.196 -8.279 1.00 85.75 213 GLY A N 1
ATOM 1672 C CA . GLY A 1 213 ? -3.847 -14.320 -8.331 1.00 85.75 213 GLY A CA 1
ATOM 1673 C C . GLY A 1 213 ? -5.038 -14.077 -9.266 1.00 85.75 213 GLY A C 1
ATOM 1674 O O . GLY A 1 213 ? -6.064 -14.741 -9.130 1.00 85.75 213 GLY A O 1
ATOM 1675 N N . ASP A 1 214 ? -4.912 -13.104 -10.170 1.00 80.44 214 ASP A N 1
ATOM 1676 C CA . ASP A 1 214 ? -5.902 -12.722 -11.171 1.00 80.44 214 ASP A CA 1
ATOM 1677 C C . ASP A 1 214 ? -5.177 -12.376 -12.478 1.00 80.44 214 ASP A C 1
ATOM 1679 O O . ASP A 1 214 ? -4.595 -11.300 -12.621 1.00 80.44 214 ASP A O 1
ATOM 1683 N N . ASP A 1 215 ? -5.217 -13.304 -13.433 1.00 74.44 215 ASP A N 1
ATOM 1684 C CA . ASP A 1 215 ? -4.557 -13.154 -14.735 1.00 74.44 215 ASP A CA 1
ATOM 1685 C C . ASP A 1 215 ? -5.270 -12.145 -15.655 1.00 74.44 215 ASP A C 1
ATOM 1687 O O . ASP A 1 215 ? -4.742 -11.776 -16.703 1.00 74.44 215 ASP A O 1
ATOM 1691 N N . THR A 1 216 ? -6.477 -11.700 -15.291 1.00 83.44 216 THR A N 1
ATOM 1692 C CA . THR A 1 216 ? -7.302 -10.801 -16.114 1.00 83.44 216 THR A CA 1
ATOM 1693 C C . THR A 1 216 ? -7.194 -9.339 -15.700 1.00 83.44 216 THR A C 1
ATOM 1695 O O . THR A 1 216 ? -7.469 -8.450 -16.508 1.00 83.44 216 THR A O 1
ATOM 1698 N N . ALA A 1 217 ? -6.783 -9.076 -14.459 1.00 90.25 217 ALA A N 1
ATOM 1699 C CA . ALA A 1 217 ? -6.627 -7.729 -13.940 1.00 90.25 217 ALA A CA 1
ATOM 1700 C C . ALA A 1 217 ? -5.319 -7.085 -14.442 1.00 90.25 217 ALA A C 1
ATOM 1702 O O . ALA A 1 217 ? -4.248 -7.694 -14.356 1.00 90.25 217 ALA A O 1
ATOM 1703 N N . PRO A 1 218 ? -5.354 -5.844 -14.953 1.00 94.25 218 PRO A N 1
ATOM 1704 C CA . PRO A 1 218 ? -4.140 -5.098 -15.255 1.00 94.25 218 PRO A CA 1
ATOM 1705 C C . PRO A 1 218 ? -3.435 -4.708 -13.950 1.00 94.25 218 PRO A C 1
ATOM 1707 O O . PRO A 1 218 ? -4.078 -4.283 -12.990 1.00 94.25 218 PRO A O 1
ATOM 1710 N N . ILE A 1 219 ? -2.109 -4.858 -13.915 1.00 96.00 219 ILE A N 1
ATOM 1711 C CA . ILE A 1 219 ? -1.295 -4.535 -12.739 1.00 96.00 219 ILE A CA 1
ATOM 1712 C C . ILE A 1 219 ? -0.486 -3.274 -13.030 1.00 96.00 219 ILE A C 1
ATOM 1714 O O . ILE A 1 219 ? 0.177 -3.181 -14.065 1.00 96.00 219 ILE A O 1
ATOM 1718 N N . TYR A 1 220 ? -0.532 -2.323 -12.103 1.00 96.44 220 TYR A N 1
ATOM 1719 C CA . TYR A 1 220 ? 0.203 -1.068 -12.164 1.00 96.44 220 TYR A CA 1
ATOM 1720 C C . TYR A 1 220 ? 1.185 -0.998 -10.996 1.00 96.44 220 TYR A C 1
ATOM 1722 O O . TYR A 1 220 ? 0.779 -0.953 -9.838 1.00 96.44 220 TYR A O 1
ATOM 1730 N N . LEU A 1 221 ? 2.479 -1.006 -11.303 1.00 96.06 221 LEU A N 1
ATOM 1731 C CA . LEU A 1 221 ? 3.559 -0.825 -10.343 1.00 96.06 221 LEU A CA 1
ATOM 1732 C C . LEU A 1 221 ? 3.784 0.671 -10.100 1.00 96.06 221 LEU A C 1
ATOM 1734 O O . LEU A 1 221 ? 4.088 1.416 -11.031 1.00 96.06 221 LEU A O 1
ATOM 1738 N N . VAL A 1 222 ? 3.650 1.088 -8.845 1.00 95.06 222 VAL A N 1
ATOM 1739 C CA . VAL A 1 222 ? 3.870 2.462 -8.386 1.00 95.06 222 VAL A CA 1
ATOM 1740 C C . VAL A 1 222 ? 5.233 2.546 -7.709 1.00 95.06 222 VAL A C 1
ATOM 1742 O O . VAL A 1 222 ? 5.501 1.819 -6.748 1.00 95.06 222 VAL A O 1
ATOM 1745 N N . LEU A 1 223 ? 6.089 3.433 -8.219 1.00 93.19 223 LEU A N 1
ATOM 1746 C CA . LEU A 1 223 ? 7.417 3.717 -7.679 1.00 93.19 223 LEU A CA 1
ATOM 1747 C C . LEU A 1 223 ? 7.505 5.197 -7.303 1.00 93.19 223 LEU A C 1
ATOM 1749 O O . LEU A 1 223 ? 7.406 6.068 -8.169 1.00 93.19 223 LEU A O 1
ATOM 1753 N N . THR A 1 224 ? 7.714 5.457 -6.016 1.00 91.19 224 THR A N 1
ATOM 1754 C CA . THR A 1 224 ? 7.881 6.800 -5.450 1.00 91.19 224 THR A CA 1
ATOM 1755 C C . THR A 1 224 ? 9.253 6.932 -4.779 1.00 91.19 224 THR A C 1
ATOM 1757 O O . THR A 1 224 ? 9.873 5.908 -4.452 1.00 91.19 224 THR A O 1
ATOM 1760 N N . PRO A 1 225 ? 9.734 8.162 -4.532 1.00 88.31 225 PRO A N 1
ATOM 1761 C CA . PRO A 1 225 ? 10.972 8.418 -3.791 1.00 88.31 225 PRO A CA 1
ATOM 1762 C C . PRO A 1 225 ? 11.085 7.630 -2.480 1.00 88.31 225 PRO A C 1
ATOM 1764 O O . PRO A 1 225 ? 12.145 7.104 -2.133 1.00 88.31 225 PRO A O 1
ATOM 1767 N N . GLU A 1 226 ? 9.979 7.477 -1.761 1.00 86.88 226 GLU A N 1
ATOM 1768 C CA . GLU A 1 226 ? 9.918 6.798 -0.474 1.00 86.88 226 GLU A CA 1
ATOM 1769 C C . GLU A 1 226 ? 9.931 5.274 -0.593 1.00 86.88 226 GLU A C 1
ATOM 1771 O O . GLU A 1 226 ? 10.425 4.579 0.301 1.00 86.88 226 GLU A O 1
ATOM 1776 N N . VAL A 1 227 ? 9.392 4.721 -1.681 1.00 89.94 227 VAL A N 1
ATOM 1777 C CA . VAL A 1 227 ? 9.559 3.296 -1.990 1.00 89.94 227 VAL A CA 1
ATOM 1778 C C . VAL A 1 227 ? 11.028 3.020 -2.306 1.00 89.94 227 VAL A C 1
ATOM 1780 O O . VAL A 1 227 ? 11.609 2.067 -1.783 1.00 89.94 227 VAL A O 1
ATOM 1783 N N . ILE A 1 228 ? 11.662 3.888 -3.095 1.00 90.75 228 ILE A N 1
ATOM 1784 C CA . ILE A 1 228 ? 13.070 3.747 -3.481 1.00 90.75 228 ILE A CA 1
ATOM 1785 C C . ILE A 1 228 ? 14.013 3.938 -2.288 1.00 90.75 228 ILE A C 1
ATOM 1787 O O . ILE A 1 228 ? 14.991 3.194 -2.152 1.00 90.75 228 ILE A O 1
ATOM 1791 N N . SER A 1 229 ? 13.699 4.848 -1.362 1.00 88.94 229 SER A N 1
ATOM 1792 C CA . SER A 1 229 ? 14.483 5.046 -0.135 1.00 88.94 229 SER A CA 1
ATOM 1793 C C . SER A 1 229 ? 14.477 3.817 0.786 1.00 88.94 229 SER A C 1
ATOM 1795 O O . SER A 1 229 ? 15.412 3.623 1.564 1.00 88.94 229 SER A O 1
ATOM 1797 N N . ARG A 1 230 ? 13.483 2.925 0.648 1.00 90.31 230 ARG A N 1
ATOM 1798 C CA . ARG A 1 230 ? 13.400 1.630 1.347 1.00 90.31 230 ARG A CA 1
ATOM 1799 C C . ARG A 1 230 ? 14.065 0.469 0.606 1.00 90.31 230 ARG A C 1
ATOM 1801 O O . ARG A 1 230 ? 13.964 -0.669 1.063 1.00 90.31 230 ARG A O 1
ATOM 1808 N N . SER A 1 231 ? 14.758 0.718 -0.502 1.00 91.75 231 SER A N 1
ATOM 1809 C CA . SER A 1 231 ? 15.380 -0.321 -1.337 1.00 91.75 231 SER A CA 1
ATOM 1810 C C . SER A 1 231 ? 16.221 -1.338 -0.555 1.00 91.75 231 SER A C 1
ATOM 1812 O O . SER A 1 231 ? 16.110 -2.533 -0.816 1.00 91.75 231 SER A O 1
ATOM 1814 N N . SER A 1 232 ? 16.985 -0.917 0.456 1.00 90.25 232 SER A N 1
ATOM 1815 C CA . SER A 1 232 ? 17.771 -1.826 1.308 1.00 90.25 232 SER A CA 1
ATOM 1816 C C . SER A 1 232 ? 16.905 -2.834 2.075 1.00 90.25 232 SER A C 1
ATOM 1818 O O . SER A 1 232 ? 17.219 -4.022 2.127 1.00 90.25 232 SER A O 1
ATOM 1820 N N . VAL A 1 233 ? 15.776 -2.385 2.628 1.00 90.31 233 VAL A N 1
ATOM 1821 C CA . VAL A 1 233 ? 14.818 -3.232 3.351 1.00 90.31 233 VAL A CA 1
ATOM 1822 C C . VAL A 1 233 ? 14.063 -4.138 2.381 1.00 90.31 233 VAL A C 1
ATOM 1824 O O . VAL A 1 233 ? 13.876 -5.324 2.656 1.00 90.31 233 VAL A O 1
ATOM 1827 N N . ILE A 1 234 ? 13.670 -3.605 1.224 1.00 93.12 234 ILE A N 1
ATOM 1828 C CA . ILE A 1 234 ? 13.015 -4.377 0.163 1.00 93.12 234 ILE A CA 1
ATOM 1829 C C . ILE A 1 234 ? 13.942 -5.508 -0.308 1.00 93.12 234 ILE A C 1
ATOM 1831 O O . ILE A 1 234 ? 13.498 -6.649 -0.419 1.00 93.12 234 ILE A O 1
ATOM 1835 N N . ALA A 1 235 ? 15.234 -5.227 -0.501 1.00 92.75 235 ALA A N 1
ATOM 1836 C CA . ALA A 1 235 ? 16.242 -6.219 -0.868 1.00 92.75 235 ALA A CA 1
ATOM 1837 C C . ALA A 1 235 ? 16.449 -7.256 0.233 1.00 92.75 235 ALA A C 1
ATOM 1839 O O . ALA A 1 235 ? 16.490 -8.451 -0.055 1.00 92.75 235 ALA A O 1
ATOM 1840 N N . TYR A 1 236 ? 16.499 -6.823 1.495 1.00 91.00 236 TYR A N 1
ATOM 1841 C CA . TYR A 1 236 ? 16.637 -7.726 2.632 1.00 91.00 236 TYR A CA 1
ATOM 1842 C C . TYR A 1 236 ? 15.547 -8.807 2.645 1.00 91.00 236 TYR A C 1
ATOM 1844 O O . TYR A 1 236 ? 15.854 -9.995 2.762 1.00 91.00 236 TYR A O 1
ATOM 1852 N N . TYR A 1 237 ? 14.282 -8.414 2.480 1.00 89.62 237 TYR A N 1
ATOM 1853 C CA . TYR A 1 237 ? 13.166 -9.363 2.461 1.00 89.62 237 TYR A CA 1
ATOM 1854 C C . TYR A 1 237 ? 13.020 -10.097 1.125 1.00 89.62 237 TYR A C 1
ATOM 1856 O O . TYR A 1 237 ? 12.659 -11.276 1.111 1.00 89.62 237 TYR A O 1
ATOM 1864 N N . GLY A 1 238 ? 13.308 -9.427 0.009 1.00 90.31 238 GLY A N 1
ATOM 1865 C CA . GLY A 1 238 ? 13.215 -10.008 -1.328 1.00 90.31 238 GLY A CA 1
ATOM 1866 C C . GLY A 1 238 ? 14.246 -11.096 -1.603 1.00 90.31 238 GLY A C 1
ATOM 1867 O O . GLY A 1 238 ? 13.964 -12.040 -2.330 1.00 90.31 238 GLY A O 1
ATOM 1868 N N . LEU A 1 239 ? 15.415 -10.999 -0.969 1.00 90.88 239 LEU A N 1
ATOM 1869 C CA . LEU A 1 239 ? 16.516 -11.957 -1.086 1.00 90.88 239 LEU A CA 1
ATOM 1870 C C . LEU A 1 239 ? 16.640 -12.848 0.161 1.00 90.88 239 LEU A C 1
ATOM 1872 O O . LEU A 1 239 ? 17.712 -13.382 0.451 1.00 90.88 239 LEU A O 1
ATOM 1876 N N . TRP A 1 240 ? 15.550 -12.987 0.921 1.00 89.00 240 TRP A N 1
ATOM 1877 C CA . TRP A 1 240 ? 15.485 -13.825 2.114 1.00 89.00 240 TRP A CA 1
ATOM 1878 C C . TRP A 1 240 ? 15.458 -15.316 1.762 1.00 89.00 240 TRP A C 1
ATOM 1880 O O . TRP A 1 240 ? 14.538 -15.784 1.090 1.00 89.00 240 TRP A O 1
ATOM 1890 N N . ASP A 1 241 ? 16.418 -16.086 2.276 1.00 86.38 241 ASP A N 1
ATOM 1891 C CA . ASP A 1 241 ? 16.406 -17.545 2.178 1.00 86.38 241 ASP A CA 1
ATO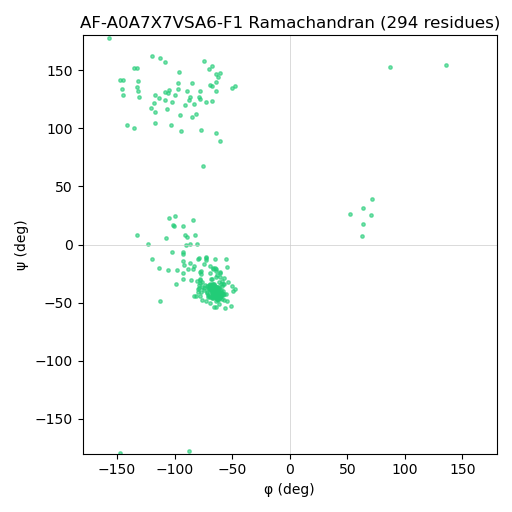M 1892 C C . ASP A 1 241 ? 15.802 -18.153 3.452 1.00 86.38 241 ASP A C 1
ATOM 1894 O O . ASP A 1 241 ? 16.368 -18.107 4.547 1.00 86.38 241 ASP A O 1
ATOM 1898 N N . ALA A 1 242 ? 14.620 -18.754 3.304 1.00 83.06 242 ALA A N 1
ATOM 1899 C CA . ALA A 1 242 ? 13.911 -19.408 4.400 1.00 83.06 242 ALA A CA 1
ATOM 1900 C C . ALA A 1 242 ? 14.631 -20.660 4.937 1.00 83.06 242 ALA A C 1
ATOM 1902 O O . ALA A 1 242 ? 14.352 -21.082 6.058 1.00 83.06 242 ALA A O 1
ATOM 1903 N N . THR A 1 243 ? 15.538 -21.253 4.157 1.00 84.62 243 THR A N 1
ATOM 1904 C CA . THR A 1 243 ? 16.296 -22.459 4.521 1.00 84.62 243 THR A CA 1
ATOM 1905 C C . THR A 1 243 ? 17.437 -22.125 5.470 1.00 84.62 243 THR A C 1
ATOM 1907 O O . THR A 1 243 ? 17.650 -22.826 6.458 1.00 84.62 243 THR A O 1
ATOM 1910 N N . THR A 1 244 ? 18.174 -21.053 5.179 1.00 86.00 244 THR A N 1
ATOM 1911 C CA . THR A 1 244 ? 19.297 -20.587 6.003 1.00 86.00 244 THR A CA 1
ATOM 1912 C C . THR A 1 244 ? 18.852 -19.622 7.099 1.00 86.00 244 THR A C 1
ATOM 1914 O O . THR A 1 244 ? 19.556 -19.470 8.096 1.00 86.00 244 THR A O 1
ATOM 1917 N N . GLY A 1 245 ? 17.684 -18.988 6.944 1.00 85.00 245 GLY A N 1
ATOM 1918 C CA . GLY A 1 245 ? 17.192 -17.959 7.856 1.00 85.00 245 GLY A CA 1
ATOM 1919 C C . GLY A 1 245 ? 17.981 -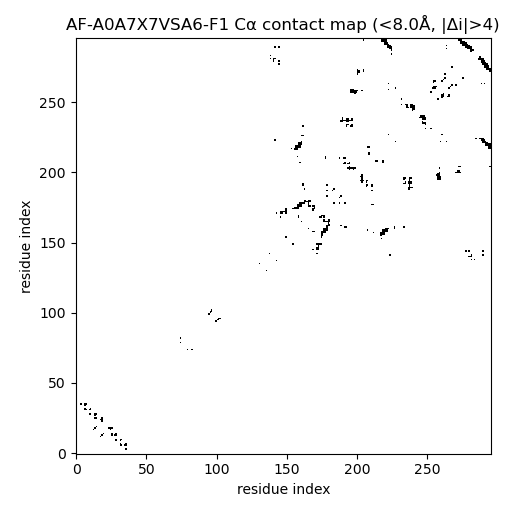16.652 7.757 1.00 85.00 245 GLY A C 1
ATOM 1920 O O . GLY A 1 245 ? 18.047 -15.908 8.735 1.00 85.00 245 GLY A O 1
ATOM 1921 N N . THR A 1 246 ? 18.612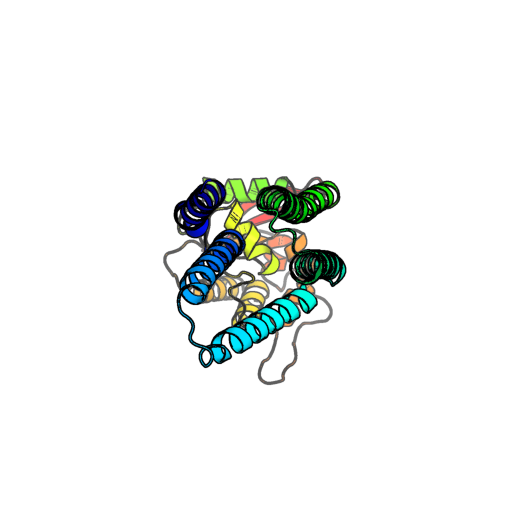 -16.391 6.608 1.00 86.81 246 THR A N 1
ATOM 1922 C CA . THR A 1 246 ? 19.415 -15.190 6.355 1.00 86.81 246 THR A CA 1
ATOM 1923 C C . THR A 1 246 ? 19.061 -14.563 5.012 1.00 86.81 246 THR A C 1
ATOM 1925 O O . THR A 1 246 ? 18.661 -15.250 4.073 1.00 86.81 246 THR A O 1
ATOM 1928 N N . SER A 1 247 ? 19.248 -13.247 4.901 1.00 87.75 247 SER A N 1
ATOM 1929 C CA . SER A 1 247 ? 19.132 -12.543 3.624 1.00 87.75 247 SER A CA 1
ATOM 1930 C C . SER A 1 247 ? 20.442 -12.602 2.841 1.00 87.75 247 SER A C 1
ATOM 1932 O O . SER A 1 247 ? 21.510 -12.418 3.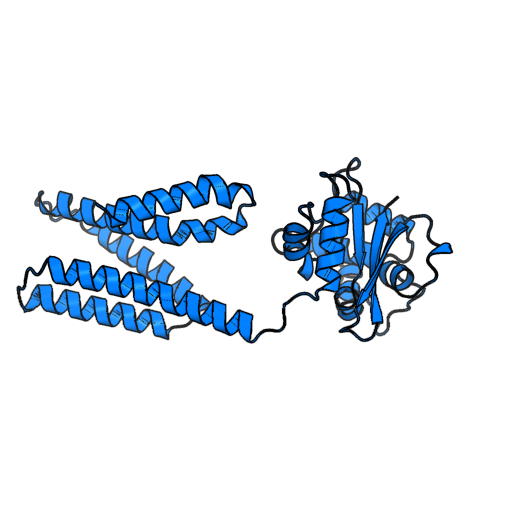421 1.00 87.75 247 SER A O 1
ATOM 1934 N N . ASN A 1 248 ? 20.344 -12.807 1.527 1.00 88.88 248 ASN A N 1
ATOM 1935 C CA . ASN A 1 248 ? 21.457 -12.715 0.578 1.00 88.88 248 ASN A CA 1
ATOM 1936 C C . ASN A 1 248 ? 21.583 -11.309 -0.044 1.00 88.88 248 ASN A C 1
ATOM 1938 O O . ASN A 1 248 ? 22.221 -11.149 -1.085 1.00 88.88 248 ASN A O 1
ATOM 1942 N N . ALA A 1 249 ? 20.945 -10.295 0.551 1.00 88.12 249 ALA A N 1
ATOM 1943 C CA . ALA A 1 249 ? 21.042 -8.920 0.079 1.00 88.12 249 ALA A CA 1
ATOM 1944 C C . ALA A 1 249 ? 22.480 -8.381 0.202 1.00 88.12 249 ALA A C 1
ATOM 1946 O O . ALA A 1 249 ? 23.093 -8.531 1.261 1.00 88.12 249 ALA A O 1
ATOM 1947 N N . PRO A 1 250 ? 23.030 -7.755 -0.856 1.00 87.25 250 PRO A N 1
ATOM 1948 C CA . PRO A 1 250 ? 24.360 -7.160 -0.802 1.00 87.25 250 PRO A CA 1
ATOM 1949 C C . PRO A 1 250 ? 24.356 -5.854 0.006 1.00 87.25 250 PRO A C 1
ATOM 1951 O O . PRO A 1 250 ? 23.334 -5.174 0.099 1.00 87.25 250 PRO A O 1
ATOM 1954 N N . ASP A 1 251 ? 25.527 -5.458 0.512 1.00 84.25 251 ASP A N 1
ATOM 1955 C CA . ASP A 1 251 ? 25.709 -4.199 1.257 1.00 84.25 251 ASP A CA 1
ATOM 1956 C C . ASP A 1 251 ? 25.420 -2.947 0.404 1.00 84.25 251 ASP A C 1
ATOM 1958 O O . ASP A 1 251 ? 25.050 -1.896 0.927 1.00 84.25 251 ASP A O 1
ATOM 1962 N N . SER A 1 252 ? 25.581 -3.057 -0.918 1.00 86.44 252 SER A N 1
ATOM 1963 C CA . SER A 1 252 ? 25.269 -2.009 -1.892 1.00 86.44 252 SER A CA 1
ATOM 1964 C C . SER A 1 252 ? 24.445 -2.574 -3.044 1.00 86.44 252 SER A C 1
ATOM 1966 O O . SER A 1 252 ? 24.818 -3.595 -3.629 1.00 86.44 252 SER A O 1
ATOM 1968 N N . LEU A 1 253 ? 23.354 -1.894 -3.396 1.00 87.88 253 LEU A N 1
ATOM 1969 C CA . LEU A 1 253 ? 22.484 -2.290 -4.499 1.00 87.88 253 LEU A CA 1
ATOM 1970 C C . LEU A 1 253 ? 22.955 -1.656 -5.809 1.00 87.88 253 LEU A C 1
ATOM 1972 O O . LEU A 1 253 ? 23.204 -0.454 -5.868 1.00 87.88 253 LEU A O 1
ATOM 1976 N N . ASP A 1 254 ? 23.057 -2.476 -6.850 1.00 86.06 254 ASP A N 1
ATOM 1977 C CA . ASP A 1 254 ? 23.370 -2.032 -8.204 1.00 86.06 254 ASP A CA 1
ATOM 1978 C C . ASP A 1 254 ? 22.076 -1.630 -8.926 1.00 86.06 254 ASP A C 1
ATOM 1980 O O . ASP A 1 254 ? 21.106 -2.391 -8.967 1.00 86.06 254 ASP A O 1
ATOM 1984 N N . ILE A 1 255 ? 22.067 -0.413 -9.467 1.00 82.69 255 ILE A N 1
ATOM 1985 C CA . ILE A 1 255 ? 20.906 0.202 -10.109 1.00 82.69 255 ILE A CA 1
ATOM 1986 C C . ILE A 1 255 ? 20.509 -0.547 -11.383 1.00 82.69 255 ILE A C 1
ATOM 1988 O O . ILE A 1 255 ? 19.320 -0.732 -11.629 1.00 82.69 255 ILE A O 1
ATOM 1992 N N . GLU A 1 256 ? 21.481 -0.986 -12.184 1.00 83.31 256 GLU A N 1
ATOM 1993 C CA . GLU A 1 256 ? 21.202 -1.671 -13.454 1.00 83.31 256 GLU A CA 1
ATOM 1994 C C . GLU A 1 256 ? 20.772 -3.120 -13.232 1.00 83.31 256 GLU A C 1
ATOM 1996 O O . GLU A 1 256 ? 20.093 -3.712 -14.068 1.00 83.31 256 GLU A O 1
ATOM 2001 N N . LYS A 1 257 ? 21.150 -3.683 -12.084 1.00 86.31 257 LYS A N 1
ATOM 2002 C CA . LYS A 1 257 ? 20.932 -5.088 -11.773 1.00 86.31 257 LYS A CA 1
ATOM 2003 C C . LYS A 1 257 ? 19.504 -5.394 -11.333 1.00 86.31 257 LYS A C 1
ATOM 2005 O O . LYS A 1 257 ? 19.012 -6.470 -11.639 1.00 86.31 257 LYS A O 1
ATOM 2010 N N . TYR A 1 258 ? 18.857 -4.510 -10.576 1.00 90.44 258 TYR A N 1
ATOM 2011 C CA . TYR A 1 258 ? 17.562 -4.800 -9.951 1.00 90.44 258 TYR A CA 1
ATOM 2012 C C . TYR A 1 258 ? 16.414 -4.082 -10.657 1.00 90.44 258 TYR A C 1
ATOM 2014 O O . TYR A 1 258 ? 16.455 -2.863 -10.816 1.00 90.44 258 TYR A O 1
ATOM 2022 N N . THR A 1 259 ? 15.350 -4.819 -11.000 1.00 90.69 259 THR A N 1
ATOM 2023 C CA . THR A 1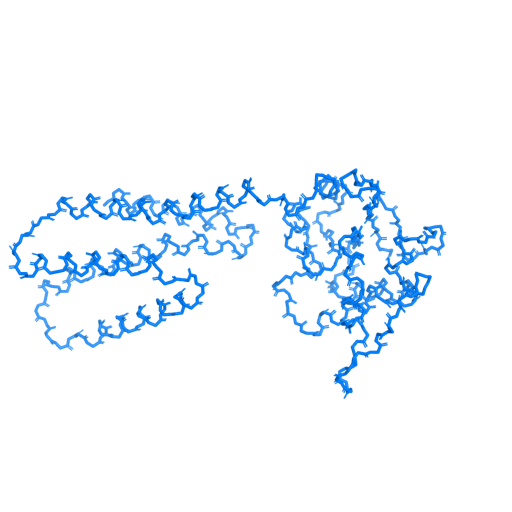 259 ? 14.219 -4.311 -11.799 1.00 90.69 259 THR A CA 1
ATOM 2024 C C . THR A 1 259 ? 13.660 -3.001 -11.241 1.00 90.69 259 THR A C 1
ATOM 2026 O O . THR A 1 259 ? 13.642 -2.006 -11.958 1.00 90.69 259 THR A O 1
ATOM 2029 N N . MET A 1 260 ? 13.301 -2.937 -9.954 1.00 92.56 260 MET A N 1
ATOM 2030 C CA . MET A 1 260 ? 12.769 -1.715 -9.330 1.00 92.56 260 MET A CA 1
ATOM 2031 C C . MET A 1 260 ? 13.698 -0.497 -9.488 1.00 92.56 260 MET A C 1
ATOM 2033 O O . MET A 1 260 ? 13.224 0.599 -9.782 1.00 92.56 260 MET A O 1
ATOM 2037 N N . LEU A 1 261 ? 15.012 -0.674 -9.308 1.00 91.44 261 LEU A N 1
ATOM 2038 C CA . LEU A 1 261 ? 15.982 0.420 -9.424 1.00 91.44 261 LEU A CA 1
ATOM 2039 C C . LEU A 1 261 ? 16.218 0.808 -10.884 1.00 91.44 261 LEU A C 1
ATOM 2041 O O . LEU A 1 261 ? 16.284 1.995 -11.193 1.00 91.44 261 LEU A O 1
ATOM 2045 N N . SER A 1 2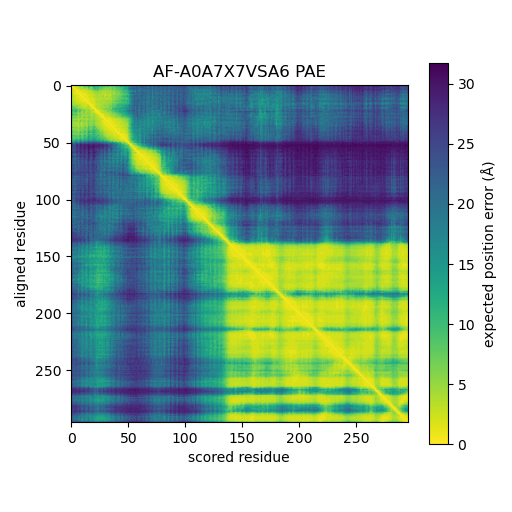62 ? 16.276 -0.177 -11.779 1.00 90.19 262 SER A N 1
ATOM 2046 C CA . SER A 1 262 ? 16.434 0.043 -13.216 1.00 90.19 262 SER A CA 1
ATOM 2047 C C . SER A 1 262 ? 15.224 0.760 -13.825 1.00 90.19 262 SER A C 1
ATOM 2049 O O . SER A 1 262 ? 15.398 1.614 -14.688 1.00 90.19 262 SER A O 1
ATOM 2051 N N . LEU A 1 263 ? 14.007 0.490 -13.336 1.00 90.38 263 LEU A N 1
ATOM 2052 C CA . LEU A 1 263 ? 12.793 1.200 -13.742 1.00 90.38 263 LEU A CA 1
ATOM 2053 C C . LEU A 1 263 ? 12.784 2.647 -13.239 1.00 90.38 263 LEU A C 1
ATOM 2055 O O . LEU A 1 263 ? 12.287 3.528 -13.929 1.00 90.38 263 LEU A O 1
ATOM 2059 N N . TYR A 1 264 ? 13.331 2.909 -12.052 1.00 90.56 264 TYR A N 1
ATOM 2060 C CA . TYR A 1 264 ? 13.313 4.250 -11.468 1.00 90.56 264 TYR A CA 1
ATOM 2061 C C . TYR A 1 264 ? 14.442 5.160 -11.977 1.00 90.56 264 TYR A C 1
ATOM 2063 O O . TYR A 1 264 ? 14.209 6.328 -12.284 1.00 90.56 264 TYR A O 1
ATOM 2071 N N . TYR A 1 265 ? 15.668 4.640 -12.065 1.00 88.31 265 TYR A N 1
ATOM 2072 C CA . TYR A 1 265 ? 16.865 5.412 -12.422 1.00 88.31 265 TYR A CA 1
ATOM 2073 C C . TYR A 1 265 ? 17.378 5.148 -13.846 1.00 88.31 265 TYR A C 1
ATOM 2075 O O . TYR A 1 265 ? 18.134 5.964 -14.373 1.00 88.31 265 TYR A O 1
ATOM 2083 N N . GLY A 1 266 ? 17.034 4.006 -14.447 1.00 79.50 266 GLY A N 1
ATOM 2084 C CA . GLY A 1 266 ? 17.555 3.568 -15.743 1.00 79.50 266 GLY A CA 1
ATOM 2085 C C . GLY A 1 266 ? 16.765 4.086 -16.949 1.00 79.50 266 GLY A C 1
ATOM 2086 O O . GLY A 1 266 ? 15.804 4.849 -16.829 1.00 79.50 266 GLY A O 1
ATOM 2087 N N . ASP A 1 267 ? 17.179 3.664 -18.148 1.00 70.56 267 ASP A N 1
ATOM 2088 C CA . ASP A 1 267 ? 16.489 4.027 -19.388 1.00 70.56 267 ASP A CA 1
ATOM 2089 C C . ASP A 1 267 ? 15.263 3.132 -19.637 1.00 70.56 267 ASP A C 1
ATOM 2091 O O . ASP A 1 267 ? 15.366 1.947 -19.971 1.00 70.56 267 ASP A O 1
ATOM 2095 N N . SER A 1 268 ? 14.089 3.757 -19.541 1.00 63.94 268 SER A N 1
ATOM 2096 C CA . SER A 1 268 ? 12.773 3.170 -19.808 1.00 63.94 268 SER A CA 1
ATOM 2097 C C . SER A 1 268 ? 12.610 2.509 -21.184 1.00 63.94 268 SER A C 1
ATOM 2099 O O . SER A 1 268 ? 11.700 1.704 -21.357 1.00 63.94 268 SER A O 1
ATOM 2101 N N . SER A 1 269 ? 13.464 2.823 -22.164 1.00 61.25 269 SER A N 1
ATOM 2102 C CA . SER A 1 269 ? 13.362 2.304 -23.537 1.00 61.25 269 SER A CA 1
ATOM 2103 C C . SER A 1 269 ? 13.740 0.822 -23.691 1.00 61.25 269 SER A C 1
ATOM 2105 O O . SER A 1 269 ? 13.482 0.226 -24.737 1.00 61.25 269 SER A O 1
ATOM 2107 N N . THR A 1 270 ? 14.331 0.216 -22.657 1.00 58.72 270 THR A N 1
ATOM 2108 C CA . THR A 1 270 ? 14.914 -1.137 -22.710 1.00 58.72 270 THR A CA 1
ATOM 2109 C C . THR A 1 270 ? 14.047 -2.230 -22.076 1.00 58.72 270 THR A C 1
ATOM 2111 O O . THR A 1 270 ? 14.367 -3.411 -22.190 1.00 58.72 270 THR A O 1
ATOM 2114 N N . GLN A 1 271 ? 12.934 -1.864 -21.434 1.00 69.50 271 GLN A N 1
ATOM 2115 C CA . GLN A 1 271 ? 12.143 -2.760 -20.587 1.00 69.50 271 GLN A CA 1
ATOM 2116 C C . GLN A 1 271 ? 10.880 -3.232 -21.323 1.00 69.50 271 GLN A C 1
ATOM 2118 O O . GLN A 1 271 ? 9.904 -2.498 -21.437 1.00 69.50 271 GLN A O 1
ATOM 2123 N N . THR A 1 272 ? 10.866 -4.468 -21.829 1.00 77.56 272 THR A N 1
ATOM 2124 C CA . THR A 1 272 ? 9.706 -5.018 -22.564 1.00 77.56 272 THR A CA 1
ATOM 2125 C C . THR A 1 272 ? 8.558 -5.462 -21.658 1.00 77.56 272 THR A C 1
ATOM 2127 O O . THR A 1 272 ? 7.414 -5.510 -22.108 1.00 77.56 272 THR A O 1
ATOM 2130 N N . ALA A 1 273 ? 8.840 -5.773 -20.391 1.00 89.75 273 ALA A N 1
ATOM 2131 C CA . ALA A 1 273 ? 7.854 -6.265 -19.426 1.00 89.75 273 ALA A CA 1
ATOM 2132 C C . ALA A 1 273 ? 7.033 -5.147 -18.751 1.00 89.75 273 ALA A C 1
ATOM 2134 O O . ALA A 1 273 ? 5.955 -5.409 -18.216 1.00 89.75 273 ALA A O 1
ATOM 2135 N N . PHE A 1 274 ? 7.518 -3.902 -18.795 1.00 92.88 274 PHE A N 1
ATOM 2136 C CA . PHE A 1 274 ? 6.914 -2.761 -18.112 1.00 92.88 274 PHE A CA 1
ATOM 2137 C C . PHE A 1 274 ? 6.752 -1.581 -19.066 1.00 92.88 274 PHE A C 1
ATOM 2139 O O . PHE A 1 274 ? 7.714 -1.104 -19.659 1.00 92.88 274 PHE A O 1
ATOM 2146 N N . THR A 1 275 ? 5.537 -1.053 -19.155 1.00 92.75 275 THR A N 1
ATOM 2147 C CA . THR A 1 275 ? 5.230 0.140 -19.946 1.00 92.75 275 THR A CA 1
ATOM 2148 C C . THR A 1 275 ? 4.992 1.317 -19.010 1.00 92.75 275 THR A C 1
ATOM 2150 O O . THR A 1 275 ? 4.041 1.300 -18.229 1.00 92.75 275 THR A O 1
ATOM 2153 N N . LYS A 1 276 ? 5.821 2.363 -19.076 1.00 92.88 276 LYS A N 1
ATOM 2154 C CA . LYS A 1 276 ? 5.598 3.584 -18.288 1.00 92.88 276 LYS A CA 1
ATOM 2155 C C . LYS A 1 276 ? 4.343 4.299 -18.785 1.00 92.88 276 LYS A C 1
ATOM 2157 O O . LYS A 1 276 ? 4.253 4.632 -19.966 1.00 92.88 276 LYS A O 1
ATOM 2162 N N . VAL A 1 277 ? 3.386 4.532 -17.891 1.00 93.69 277 VAL A N 1
ATOM 2163 C CA . VAL A 1 277 ? 2.096 5.166 -18.217 1.00 93.69 277 VAL A CA 1
ATOM 2164 C C . VAL A 1 277 ? 1.920 6.538 -17.573 1.00 93.69 277 VAL A C 1
ATOM 2166 O O . VAL A 1 277 ? 1.124 7.334 -18.062 1.00 93.69 277 VAL A O 1
ATOM 2169 N N . TYR A 1 278 ? 2.677 6.828 -16.515 1.00 92.81 278 TYR A N 1
ATOM 2170 C CA . TYR A 1 278 ? 2.643 8.105 -15.812 1.00 92.81 278 TYR A CA 1
ATOM 2171 C C . TYR A 1 278 ? 4.031 8.447 -15.265 1.00 92.81 278 TYR A C 1
ATOM 2173 O O . TYR A 1 278 ? 4.748 7.563 -14.790 1.00 92.81 278 TYR A O 1
ATOM 2181 N N . GLU A 1 279 ? 4.387 9.728 -15.328 1.00 90.94 279 GLU A N 1
ATOM 2182 C CA . GLU A 1 279 ? 5.577 10.306 -14.706 1.00 90.94 279 GLU A CA 1
ATOM 2183 C C . GLU A 1 279 ? 5.236 11.722 -14.232 1.00 90.94 279 GLU A C 1
ATOM 2185 O O . GLU A 1 279 ? 4.715 12.524 -15.009 1.00 90.94 279 GLU A O 1
ATOM 2190 N N . ALA A 1 280 ? 5.537 12.020 -12.972 1.00 86.94 280 ALA A N 1
ATOM 2191 C CA . ALA A 1 280 ? 5.458 13.360 -12.405 1.00 86.94 280 ALA A CA 1
ATOM 2192 C C . ALA A 1 280 ? 6.705 13.643 -11.567 1.00 86.94 280 ALA A C 1
ATOM 2194 O O . ALA A 1 280 ? 7.313 12.722 -11.025 1.00 86.94 280 ALA A O 1
ATOM 2195 N N . GLU A 1 281 ? 7.086 14.912 -11.469 1.00 82.81 281 GLU A N 1
ATOM 2196 C CA . GLU A 1 281 ? 8.132 15.361 -10.552 1.00 82.81 281 GLU A CA 1
ATOM 2197 C C . GLU A 1 281 ? 7.470 15.887 -9.279 1.00 82.81 281 GLU A C 1
ATOM 2199 O O . GLU A 1 281 ? 6.504 16.646 -9.358 1.00 82.81 281 GLU A O 1
ATOM 2204 N N . ASP A 1 282 ? 7.987 15.470 -8.128 1.00 71.06 282 ASP A N 1
ATOM 2205 C CA . ASP A 1 282 ? 7.639 16.007 -6.818 1.00 71.06 282 ASP A CA 1
ATOM 2206 C C . ASP A 1 282 ? 8.516 17.255 -6.558 1.00 71.06 282 ASP A C 1
ATOM 2208 O O . ASP A 1 282 ? 9.743 17.131 -6.398 1.00 71.06 282 ASP A O 1
ATOM 2212 N N . PRO A 1 283 ? 7.930 18.469 -6.568 1.00 63.19 283 PRO A N 1
ATOM 2213 C CA . PRO A 1 283 ? 8.665 19.710 -6.342 1.00 63.19 283 PRO A CA 1
ATOM 2214 C C . PRO A 1 283 ? 9.157 19.860 -4.894 1.00 63.19 283 PRO A C 1
ATOM 2216 O O . PRO A 1 283 ? 10.167 20.535 -4.671 1.00 63.19 283 PRO A O 1
ATOM 2219 N N . ASP A 1 284 ? 8.505 19.214 -3.928 1.00 64.00 284 ASP A N 1
ATOM 2220 C CA . ASP A 1 284 ? 8.822 19.302 -2.502 1.00 64.00 284 ASP A CA 1
ATOM 2221 C C . ASP A 1 284 ? 9.948 18.328 -2.106 1.00 64.00 284 ASP A C 1
ATOM 2223 O O . ASP A 1 284 ? 10.705 18.588 -1.166 1.00 64.00 284 ASP A O 1
ATOM 2227 N N . GLN A 1 285 ? 10.179 17.279 -2.903 1.00 62.25 285 GLN A N 1
ATOM 2228 C CA . GLN A 1 285 ? 11.302 16.340 -2.759 1.00 62.25 285 GLN A CA 1
ATOM 2229 C C . GLN A 1 285 ? 12.480 16.597 -3.702 1.00 62.25 285 GLN A C 1
ATOM 2231 O O . GLN A 1 285 ? 13.281 15.703 -3.985 1.00 62.25 285 GLN A O 1
ATOM 2236 N N . GLY A 1 286 ? 12.644 17.833 -4.173 1.00 61.97 286 GLY A N 1
ATOM 2237 C CA . GLY A 1 286 ? 13.801 18.221 -4.982 1.00 61.97 286 GLY A CA 1
ATOM 2238 C C . GLY A 1 286 ? 13.779 17.635 -6.396 1.00 61.97 286 GLY A C 1
ATOM 2239 O O . GLY A 1 286 ? 14.830 17.246 -6.909 1.00 61.97 286 GLY A O 1
ATOM 2240 N N . ASN A 1 287 ? 12.595 17.591 -7.017 1.00 63.47 287 ASN A N 1
ATOM 2241 C CA . ASN A 1 287 ? 12.329 17.062 -8.359 1.00 63.47 287 ASN A CA 1
ATOM 2242 C C . ASN A 1 287 ? 12.602 15.557 -8.498 1.00 63.47 287 ASN A C 1
ATOM 2244 O O . ASN A 1 287 ? 13.003 15.082 -9.566 1.00 63.47 287 ASN A O 1
ATOM 2248 N N . GLN A 1 288 ? 12.408 14.786 -7.426 1.00 76.19 288 GLN A N 1
ATOM 2249 C CA . GLN A 1 288 ? 12.375 13.336 -7.568 1.00 76.19 288 GLN A CA 1
ATOM 2250 C C . GLN A 1 288 ? 11.108 12.897 -8.301 1.00 76.19 288 GLN A C 1
ATOM 2252 O O . GLN A 1 288 ? 10.085 13.575 -8.282 1.00 76.19 288 GLN A O 1
ATOM 2257 N N . LYS A 1 289 ? 11.199 11.772 -9.008 1.00 85.75 289 LYS A N 1
ATOM 2258 C CA . LYS A 1 289 ? 10.154 11.339 -9.932 1.00 85.75 289 LYS A CA 1
ATOM 2259 C C . LYS A 1 289 ? 9.237 10.334 -9.265 1.00 85.75 289 LYS A C 1
ATOM 2261 O O . LYS A 1 289 ? 9.699 9.407 -8.618 1.00 85.75 289 LYS A O 1
ATOM 2266 N N . MET A 1 290 ? 7.946 10.458 -9.507 1.00 89.19 290 MET A N 1
ATOM 2267 C CA . MET A 1 290 ? 6.975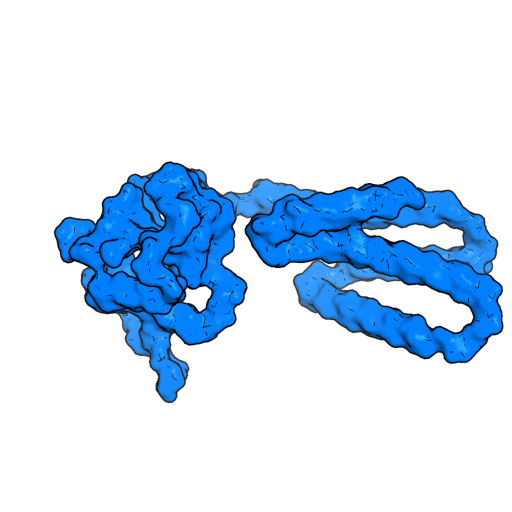 9.404 -9.261 1.00 89.19 290 MET A CA 1
ATOM 2268 C C . MET A 1 290 ? 6.575 8.789 -10.583 1.00 89.19 290 MET A C 1
ATOM 2270 O O . MET A 1 290 ? 6.300 9.497 -11.554 1.00 89.19 290 MET A O 1
ATOM 2274 N N . MET A 1 291 ? 6.562 7.463 -10.630 1.00 92.31 291 MET A N 1
ATOM 2275 C CA . MET A 1 291 ? 6.320 6.728 -11.861 1.00 92.31 291 MET A CA 1
ATOM 2276 C C . MET A 1 291 ? 5.286 5.637 -11.645 1.00 92.31 291 MET A C 1
ATOM 2278 O O . MET A 1 291 ? 5.318 4.913 -10.648 1.00 92.31 291 MET A O 1
ATOM 2282 N N . VAL A 1 292 ? 4.419 5.475 -12.642 1.00 94.62 292 VAL A N 1
ATOM 2283 C CA . VAL A 1 292 ? 3.499 4.340 -12.726 1.00 94.62 292 VAL A CA 1
ATOM 2284 C C . VAL A 1 292 ? 3.833 3.530 -13.967 1.00 94.62 292 VAL A C 1
ATOM 2286 O O . VAL A 1 292 ? 3.899 4.056 -15.084 1.00 94.62 292 VAL A O 1
ATOM 2289 N N . TRP A 1 293 ? 4.007 2.230 -13.767 1.00 95.00 293 TRP A N 1
ATOM 2290 C CA . TRP A 1 293 ? 4.363 1.264 -14.795 1.00 95.00 293 TRP A CA 1
ATOM 2291 C C . TRP A 1 293 ? 3.261 0.222 -14.935 1.00 95.00 293 TRP A C 1
ATOM 2293 O O . TRP A 1 293 ? 2.938 -0.477 -13.979 1.00 95.00 293 TRP A O 1
ATOM 2303 N N . LYS A 1 294 ? 2.689 0.082 -16.129 1.00 95.00 294 LYS A N 1
ATOM 2304 C CA . LYS A 1 294 ? 1.790 -1.026 -16.453 1.00 95.00 294 LYS A CA 1
ATOM 2305 C C . LYS A 1 294 ? 2.621 -2.276 -16.725 1.00 95.00 294 LYS A C 1
ATOM 2307 O O . LYS A 1 294 ? 3.511 -2.244 -17.573 1.00 95.00 294 LYS A O 1
ATOM 2312 N N . ILE A 1 295 ? 2.326 -3.360 -16.018 1.00 93.81 295 ILE A N 1
ATOM 2313 C CA . ILE A 1 295 ? 2.938 -4.670 -16.258 1.00 93.81 295 ILE A CA 1
ATOM 2314 C C . ILE A 1 295 ? 2.250 -5.300 -17.471 1.00 93.81 295 ILE A C 1
ATOM 2316 O O . ILE A 1 295 ? 1.014 -5.356 -17.514 1.00 93.81 295 ILE A O 1
ATOM 2320 N N . ASN A 1 296 ? 3.044 -5.726 -18.457 1.00 87.31 296 ASN A N 1
ATOM 2321 C CA . ASN A 1 296 ? 2.546 -6.317 -19.703 1.00 87.31 296 ASN A CA 1
ATOM 2322 C C . ASN A 1 296 ? 2.047 -7.763 -19.529 1.00 87.31 296 ASN A C 1
ATOM 2324 O O . ASN A 1 296 ? 2.161 -8.331 -18.413 1.00 87.31 296 ASN A O 1
#

Solvent-accessible surface area (backbone atoms only — not comparable to full-atom values): 16437 Å² total; per-residue (Å²): 108,72,68,60,52,52,34,49,53,49,36,48,46,36,59,70,58,48,38,75,80,36,74,84,49,51,64,75,32,46,61,37,49,51,52,52,50,52,54,51,49,52,54,51,51,58,60,44,71,74,51,96,62,94,83,66,60,64,63,58,54,50,50,52,51,52,50,50,51,55,50,51,58,49,40,76,74,70,55,63,68,71,60,51,54,55,51,51,52,53,51,54,52,52,47,43,45,73,73,65,65,57,88,60,69,63,63,50,54,54,48,52,51,49,48,52,48,63,61,52,44,59,56,53,53,47,51,51,51,44,60,74,68,44,76,70,98,60,55,75,55,61,51,52,51,27,48,47,48,43,75,74,49,62,83,69,23,31,39,37,52,64,39,92,46,18,60,56,53,25,63,63,24,68,29,50,45,63,34,28,83,85,65,72,41,79,68,53,50,25,50,52,18,28,23,44,52,19,66,44,50,61,60,16,44,50,42,50,45,66,66,59,74,45,95,84,45,54,38,35,39,52,48,38,64,69,56,59,73,39,42,70,60,39,32,35,40,22,38,48,38,83,88,82,73,47,55,72,48,66,99,69,85,58,47,85,49,21,34,53,42,24,66,72,76,46,72,70,90,76,48,86,35,44,45,79,76,46,78,49,64,30,76,89,67,77,58,40,57,36,39,34,27,37,46,110

Secondary structure (DSSP, 8-state):
-HHHHHHHHHHHHIIIIIGGG-GGGHHHHHHHHHHHHHHHHHHHHHHHHTS--TT--HHHHHHHHHHHHHHHHHHHHH-SHHHHHHHHHHHHHHHHHHHS----HHHHHHHHHHHHHHHHHHHHHHHHHHHTTSPPSS-HHHHHHHHHHHHHS-TT-EEE--GGGHHHHHHHH-SEES--TTS--HHHHHHHHHHHT-SSHHHHHHHHHHHHT-SSS-EEEEE-HHHHHTHHHHHHHHTEETTTTEE---SS--TTTSHHHHHHHS-GGG-SSEEEEEEEEETTTTSEEEEEEEE-

Radius of gyration: 26.88 Å; Cα contacts (8 Å, |Δi|>4): 313; chains: 1; bounding box: 63×43×75 Å

Nearest PDB structures (foldseek):
  3aag-assembly2_B  TM=6.864E-01  e=6.627E-06  Campylobacter jejuni RM1221
  3aag-assembly1_A  TM=6.994E-01  e=1.513E-05  Campylobacter jejuni RM1221
  5ogl-assembly1_A  TM=6.194E-01  e=1.703E-05  Campylobacter lari RM2100
  6gxc-assembly1_A  TM=5.952E-01  e=2.730E-05  Campylobacter lari RM2100
  3rce-assembly1_A  TM=5.343E-01  e=1.427E-05  Campylobacter lari

pLDDT: mean 71.39, std 18.38, range [42.03, 96.44]